Protein AF-A0A5J4RZW8-F1 (afdb_monomer_lite)

Sequence (194 aa):
MDFNKITEHHILHIMTAVAAFIIAVAVRFICINSGCEAGTANLVFVTILGIEVVLYLVLMKIIINQIDKLMAHRKEKKTKRDVYAEDVAPSEESVHDRIVRERFEQSVTIFCEYIQKALGKYIPAGELQKLNSYVELFACEQALESIEPVQIPSRQISNNDLYHYGWNLWNHFQRSSPRPATRMRCQLAQDCVY

Secondary structure (DSSP, 8-state):
--HHHHHHHHHHHHHHHHHHHHHHHHHHHHHHHTT--HHHHHHHHHHHHHHHHHHHHHHHHHHHHHHHHHHHHHHHHHHHHHHTTS-----S--HHHHHHHHHHHHHHHHHHHHHHHHHTTTS-HHHHHHHHHHHHHHHTT---SSPPPP----TTS-HHHHHHHHHHHHHHHHHH--TTHHHHHHHHHHTT--

Organism: NCBI:txid433724

pLDDT: mean 75.03, std 17.46, range [33.0, 93.75]

Radius of gyration: 28.73 Å; chains: 1; bounding box: 55×47×81 Å

Structure (mmCIF, N/CA/C/O backbone):
data_AF-A0A5J4RZW8-F1
#
_entry.id   AF-A0A5J4RZW8-F1
#
loop_
_atom_site.group_PDB
_atom_site.id
_atom_site.type_symbol
_atom_site.label_atom_id
_atom_site.label_alt_id
_atom_site.label_comp_id
_atom_site.label_asym_id
_atom_site.label_entity_id
_atom_site.label_seq_id
_atom_site.pdbx_PDB_ins_code
_atom_site.Cartn_x
_atom_site.Cartn_y
_atom_site.Cartn_z
_atom_site.occupancy
_atom_site.B_iso_or_equiv
_atom_site.auth_seq_id
_atom_site.auth_comp_id
_atom_site.auth_asym_id
_atom_site.auth_atom_id
_atom_site.pdbx_PDB_model_num
ATOM 1 N N . MET A 1 1 ? -1.848 -7.394 2.484 1.00 41.44 1 MET A N 1
ATOM 2 C CA . MET A 1 1 ? -0.866 -7.217 1.397 1.00 41.44 1 MET A CA 1
ATOM 3 C C . MET A 1 1 ? -0.712 -5.724 1.245 1.00 41.44 1 MET A C 1
ATOM 5 O O . MET A 1 1 ? -1.704 -5.077 0.948 1.00 41.44 1 MET A O 1
ATOM 9 N N . ASP A 1 2 ? 0.456 -5.173 1.567 1.00 42.81 2 ASP A N 1
ATOM 10 C CA . ASP A 1 2 ? 0.691 -3.737 1.414 1.00 42.81 2 ASP A CA 1
ATOM 11 C C . ASP A 1 2 ? 0.761 -3.439 -0.080 1.00 42.81 2 ASP A C 1
ATOM 13 O O . ASP A 1 2 ? 1.773 -3.720 -0.725 1.00 42.81 2 ASP A O 1
ATOM 17 N N . PHE A 1 3 ? -0.343 -2.939 -0.638 1.00 46.19 3 PHE A N 1
ATOM 18 C CA . PHE A 1 3 ? -0.455 -2.642 -2.063 1.00 46.19 3 PHE A CA 1
ATOM 19 C C . PHE A 1 3 ? 0.706 -1.759 -2.523 1.00 46.19 3 PHE A C 1
ATOM 21 O O . PHE A 1 3 ? 1.327 -2.097 -3.520 1.00 46.19 3 PHE A O 1
ATOM 28 N N . ASN A 1 4 ? 1.118 -0.776 -1.712 1.00 55.62 4 ASN A N 1
ATOM 29 C CA . ASN A 1 4 ? 2.261 0.103 -1.987 1.00 55.62 4 ASN A CA 1
ATOM 30 C C . ASN A 1 4 ? 3.574 -0.631 -2.294 1.00 55.62 4 ASN A C 1
ATOM 32 O O . ASN A 1 4 ? 4.338 -0.164 -3.131 1.00 55.62 4 ASN A O 1
ATOM 36 N N . LYS A 1 5 ? 3.839 -1.785 -1.666 1.00 51.19 5 LYS A N 1
ATOM 37 C CA . LYS A 1 5 ? 5.090 -2.530 -1.876 1.00 51.19 5 LYS A CA 1
ATOM 38 C C . LYS A 1 5 ? 5.078 -3.336 -3.179 1.00 51.19 5 LYS A C 1
ATOM 40 O O . LYS A 1 5 ? 6.125 -3.564 -3.779 1.00 51.19 5 LYS A O 1
ATOM 45 N N . ILE A 1 6 ? 3.889 -3.752 -3.621 1.00 57.00 6 ILE A N 1
ATOM 46 C CA . ILE A 1 6 ? 3.678 -4.365 -4.938 1.00 57.00 6 ILE A CA 1
ATOM 47 C C . ILE A 1 6 ? 3.767 -3.269 -6.006 1.00 57.00 6 ILE A C 1
ATOM 49 O O . ILE A 1 6 ? 4.467 -3.445 -6.999 1.00 57.00 6 ILE A O 1
ATOM 53 N N . THR A 1 7 ? 3.154 -2.103 -5.783 1.00 57.97 7 THR A N 1
ATOM 54 C CA . THR A 1 7 ? 3.231 -0.991 -6.737 1.00 57.97 7 THR A CA 1
ATOM 55 C C . THR A 1 7 ? 4.663 -0.496 -6.929 1.00 57.97 7 THR A C 1
ATOM 57 O O . THR A 1 7 ? 5.052 -0.274 -8.065 1.00 57.97 7 THR A O 1
ATOM 60 N N . GLU A 1 8 ? 5.481 -0.386 -5.880 1.00 68.88 8 GLU A N 1
ATOM 61 C CA . GLU A 1 8 ? 6.855 0.137 -5.979 1.00 68.88 8 GLU A CA 1
ATOM 62 C C . GLU A 1 8 ? 7.773 -0.720 -6.873 1.00 68.88 8 GLU A C 1
ATOM 64 O O . GLU A 1 8 ? 8.418 -0.196 -7.784 1.00 68.88 8 GLU A O 1
ATOM 69 N N . HIS A 1 9 ? 7.772 -2.047 -6.694 1.00 67.19 9 HIS A N 1
ATOM 70 C CA . HIS A 1 9 ? 8.545 -2.953 -7.555 1.00 67.19 9 HIS A CA 1
ATOM 71 C C . HIS A 1 9 ? 8.044 -2.946 -9.006 1.00 67.19 9 HIS A C 1
ATOM 73 O O . HIS A 1 9 ? 8.845 -2.934 -9.941 1.00 67.19 9 HIS A O 1
ATOM 79 N N . HIS A 1 10 ? 6.725 -2.907 -9.211 1.00 73.00 10 HIS A N 1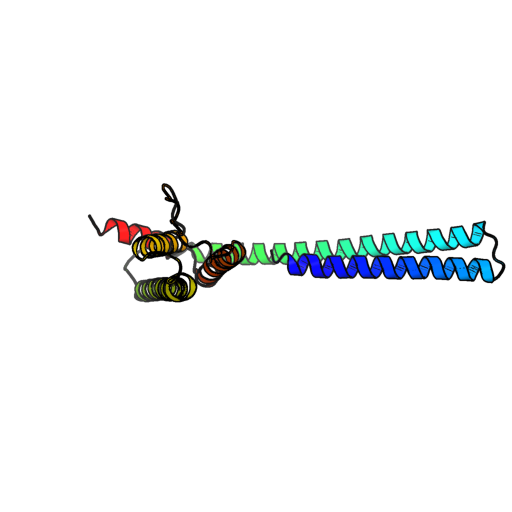
ATOM 80 C CA . HIS A 1 10 ? 6.147 -2.838 -10.553 1.00 73.00 10 HIS A CA 1
ATOM 81 C C . HIS A 1 10 ? 6.433 -1.496 -11.248 1.00 73.00 10 HIS A C 1
ATOM 83 O O . HIS A 1 10 ? 6.737 -1.485 -12.440 1.00 73.00 10 HIS A O 1
ATOM 89 N N . ILE A 1 11 ? 6.409 -0.379 -10.513 1.00 76.44 11 ILE A N 1
ATOM 90 C CA . ILE A 1 11 ? 6.746 0.957 -11.025 1.00 76.44 11 ILE A CA 1
ATOM 91 C C . ILE A 1 11 ? 8.211 1.003 -11.476 1.00 76.44 11 ILE A C 1
ATOM 93 O O . ILE A 1 11 ? 8.494 1.495 -12.570 1.00 76.44 11 ILE A O 1
ATOM 97 N N . LEU A 1 12 ? 9.137 0.440 -10.691 1.00 78.81 12 LEU A N 1
ATOM 98 C CA . LEU A 1 12 ? 10.556 0.387 -11.053 1.00 78.81 12 LEU A CA 1
ATOM 99 C C . LEU A 1 12 ? 10.792 -0.400 -12.355 1.00 78.81 12 LEU A C 1
ATOM 101 O O . LEU A 1 12 ? 11.564 0.035 -13.213 1.00 78.81 12 LEU A O 1
ATOM 105 N N . HIS A 1 13 ? 10.104 -1.531 -12.544 1.00 80.38 13 HIS A N 1
ATOM 106 C CA . HIS A 1 13 ? 10.214 -2.323 -13.774 1.00 80.38 13 HIS A CA 1
ATOM 107 C C . HIS A 1 13 ? 9.667 -1.592 -15.001 1.00 80.38 13 HIS A C 1
ATOM 109 O O . HIS A 1 13 ? 10.313 -1.608 -16.047 1.00 80.38 13 HIS A O 1
ATOM 115 N N . ILE A 1 14 ? 8.528 -0.907 -14.869 1.00 82.50 14 ILE A N 1
ATOM 116 C CA . ILE A 1 14 ? 7.954 -0.100 -15.955 1.00 82.50 14 ILE A CA 1
ATOM 117 C C . ILE A 1 14 ? 8.911 1.035 -16.338 1.00 82.50 14 ILE A C 1
ATOM 119 O O . ILE A 1 14 ? 9.163 1.250 -17.521 1.00 82.50 14 ILE A O 1
ATOM 123 N N . MET A 1 15 ? 9.503 1.722 -15.359 1.00 84.88 15 MET A N 1
ATOM 124 C CA . MET A 1 15 ? 10.486 2.777 -15.630 1.00 84.88 15 MET A CA 1
ATOM 125 C C . MET A 1 15 ? 11.744 2.254 -16.321 1.00 84.88 15 MET A C 1
ATOM 127 O O . MET A 1 15 ? 12.241 2.883 -17.255 1.00 84.88 15 MET A O 1
ATOM 131 N N . THR A 1 16 ? 12.226 1.080 -15.913 1.00 85.12 16 THR A N 1
ATOM 132 C CA . THR A 1 16 ? 13.394 0.445 -16.540 1.00 85.12 16 THR A CA 1
ATOM 133 C C . THR A 1 16 ? 13.106 0.042 -17.989 1.00 85.12 16 THR A C 1
ATOM 135 O O . THR A 1 16 ? 13.944 0.277 -18.855 1.00 85.12 16 THR A O 1
ATOM 138 N N . ALA A 1 17 ? 11.911 -0.489 -18.272 1.00 85.81 17 ALA A N 1
ATOM 139 C CA . ALA A 1 17 ? 11.494 -0.847 -19.630 1.00 85.81 17 ALA A CA 1
ATOM 140 C C . ALA A 1 17 ? 11.376 0.386 -20.546 1.00 85.81 17 ALA A C 1
ATOM 142 O O . ALA A 1 17 ? 11.861 0.394 -21.673 1.00 85.81 17 ALA A O 1
ATOM 143 N N . VAL A 1 18 ? 10.801 1.487 -20.048 1.00 90.06 18 VAL A N 1
ATOM 144 C CA . VAL A 1 18 ? 10.726 2.743 -20.815 1.00 90.06 18 VAL A CA 1
ATOM 145 C C . VAL A 1 18 ? 12.126 3.284 -21.130 1.00 90.06 18 VAL A C 1
ATOM 147 O O . VAL A 1 18 ? 12.379 3.711 -22.256 1.00 90.06 18 VAL A O 1
ATOM 150 N N . ALA A 1 19 ? 13.052 3.242 -20.169 1.00 90.12 19 ALA A N 1
ATOM 151 C CA . ALA A 1 19 ? 14.430 3.676 -20.389 1.00 90.12 19 ALA A CA 1
ATOM 152 C C . ALA A 1 19 ? 15.155 2.803 -21.431 1.00 90.12 19 ALA A C 1
ATOM 154 O O . ALA A 1 19 ? 15.806 3.336 -22.331 1.00 90.12 19 ALA A O 1
ATOM 155 N N . ALA A 1 20 ? 15.012 1.478 -21.349 1.00 88.62 20 ALA A N 1
ATOM 156 C CA . ALA A 1 20 ? 15.600 0.544 -22.308 1.00 88.62 20 ALA A CA 1
ATOM 157 C C . ALA A 1 20 ? 15.024 0.724 -23.723 1.00 88.62 20 ALA A C 1
ATOM 159 O O . ALA A 1 20 ? 15.787 0.777 -24.691 1.00 88.62 20 ALA A O 1
ATOM 160 N N . PHE A 1 21 ? 13.717 0.966 -23.842 1.00 91.00 21 PHE A N 1
ATOM 161 C CA . PHE A 1 21 ? 13.079 1.297 -25.115 1.00 91.00 21 PHE A CA 1
ATOM 162 C C . PHE A 1 21 ? 13.658 2.572 -25.750 1.00 91.00 21 PHE A C 1
ATOM 164 O O . PHE A 1 21 ? 13.969 2.593 -26.943 1.00 91.00 21 PHE A O 1
ATOM 171 N N . ILE A 1 22 ? 13.867 3.631 -24.958 1.00 93.69 22 ILE A N 1
ATOM 172 C CA . ILE A 1 22 ? 14.495 4.875 -25.436 1.00 93.69 22 ILE A CA 1
ATOM 173 C C . ILE A 1 22 ? 15.920 4.604 -25.936 1.00 93.69 22 ILE A C 1
ATOM 175 O O . ILE A 1 22 ? 16.303 5.094 -27.002 1.00 93.69 22 ILE A O 1
ATOM 179 N N . ILE A 1 23 ? 16.693 3.790 -25.210 1.00 91.81 23 ILE A N 1
ATOM 180 C CA . ILE A 1 23 ? 18.046 3.389 -25.618 1.00 91.81 23 ILE A CA 1
ATOM 181 C C . ILE A 1 23 ? 18.004 2.613 -26.941 1.00 91.81 23 ILE A C 1
ATOM 183 O O . ILE A 1 23 ? 18.793 2.907 -27.837 1.00 91.81 23 ILE A O 1
ATOM 187 N N . ALA A 1 24 ? 17.065 1.680 -27.116 1.00 91.12 24 ALA A N 1
ATOM 188 C CA . ALA A 1 24 ? 16.911 0.927 -28.360 1.00 91.12 24 ALA A CA 1
ATOM 189 C C . ALA A 1 24 ? 16.622 1.849 -29.561 1.00 91.12 24 ALA A C 1
ATOM 191 O O . ALA A 1 24 ? 17.223 1.694 -30.629 1.00 91.12 24 ALA A O 1
ATOM 192 N N . VAL A 1 25 ? 15.756 2.853 -29.381 1.00 92.25 25 VAL A N 1
ATOM 193 C CA . VAL A 1 25 ? 15.473 3.871 -30.408 1.00 92.25 25 VAL A CA 1
ATOM 194 C C . VAL A 1 25 ? 16.717 4.709 -30.722 1.00 92.25 25 VAL A C 1
ATOM 196 O O . VAL A 1 25 ? 17.004 4.954 -31.896 1.00 92.25 25 VAL A O 1
ATOM 199 N N . ALA A 1 26 ? 17.486 5.109 -29.706 1.00 92.88 26 ALA A N 1
ATOM 200 C CA . ALA A 1 26 ? 18.725 5.865 -29.889 1.00 92.88 26 ALA A CA 1
ATOM 201 C C . ALA A 1 26 ? 19.794 5.054 -30.642 1.00 92.88 26 ALA A C 1
ATOM 203 O O . ALA A 1 26 ? 20.408 5.567 -31.576 1.00 92.88 26 ALA A O 1
ATOM 204 N N . VAL A 1 27 ? 19.973 3.774 -30.303 1.00 91.06 27 VAL A N 1
ATOM 205 C CA . VAL A 1 27 ? 20.892 2.869 -31.015 1.00 91.06 27 VAL A CA 1
ATOM 206 C C . VAL A 1 27 ? 20.480 2.731 -32.478 1.00 91.06 27 VAL A C 1
ATOM 208 O O . VAL A 1 27 ? 21.318 2.870 -33.367 1.00 91.06 27 VAL A O 1
ATOM 211 N N . ARG A 1 28 ? 19.182 2.547 -32.749 1.00 91.06 28 ARG A N 1
ATOM 212 C CA . ARG A 1 28 ? 18.662 2.508 -34.121 1.00 91.06 28 ARG A CA 1
ATOM 213 C C . ARG A 1 28 ? 18.967 3.800 -34.881 1.00 91.06 28 ARG A C 1
ATOM 215 O O . ARG A 1 28 ? 19.378 3.744 -36.039 1.00 91.06 28 ARG A O 1
ATOM 222 N N . PHE A 1 29 ? 18.766 4.952 -34.243 1.00 91.25 29 PHE A N 1
ATOM 223 C CA . PHE A 1 29 ? 19.063 6.256 -34.834 1.00 91.25 29 PHE A CA 1
ATOM 224 C C . PHE A 1 29 ? 20.551 6.389 -35.192 1.00 91.25 29 PHE A C 1
ATOM 226 O O . PHE A 1 29 ? 20.877 6.790 -36.308 1.00 91.25 29 PHE A O 1
ATOM 233 N N . ILE A 1 30 ? 21.449 5.969 -34.294 1.00 92.19 30 ILE A N 1
ATOM 234 C CA . ILE A 1 30 ? 22.898 5.958 -34.537 1.00 92.19 30 ILE A CA 1
ATOM 235 C C . ILE A 1 30 ? 23.248 5.036 -35.708 1.00 92.19 30 ILE A C 1
ATOM 237 O O . ILE A 1 30 ? 23.981 5.461 -36.594 1.00 92.19 30 ILE A O 1
ATOM 241 N N . CYS A 1 31 ? 22.692 3.820 -35.771 1.00 90.06 31 CYS A N 1
ATOM 242 C CA . CYS A 1 31 ? 22.954 2.885 -36.871 1.00 90.06 31 CYS A CA 1
ATOM 243 C C . CYS A 1 31 ? 22.605 3.484 -38.239 1.00 90.06 31 CYS A C 1
ATOM 245 O O . CYS A 1 31 ? 23.397 3.377 -39.173 1.00 90.06 31 CYS A O 1
ATOM 247 N N . ILE A 1 32 ? 21.452 4.148 -38.355 1.00 90.88 32 ILE A N 1
ATOM 248 C CA . ILE A 1 32 ? 21.058 4.827 -39.599 1.00 90.88 32 ILE A CA 1
ATOM 249 C C . ILE A 1 32 ? 22.058 5.940 -39.932 1.00 90.88 32 ILE A C 1
ATOM 251 O O . ILE A 1 32 ? 22.499 6.058 -41.073 1.00 90.88 32 ILE A O 1
ATOM 255 N N . ASN A 1 33 ? 22.468 6.721 -38.930 1.00 89.25 33 ASN A N 1
ATOM 256 C CA . ASN A 1 33 ? 23.394 7.835 -39.120 1.00 89.25 33 ASN A CA 1
ATOM 257 C C . ASN A 1 33 ? 24.832 7.384 -39.445 1.00 89.25 33 ASN A C 1
ATOM 259 O O . ASN A 1 33 ? 25.587 8.126 -40.065 1.00 89.25 33 ASN A O 1
ATOM 263 N N . SER A 1 34 ? 25.210 6.160 -39.067 1.00 87.75 34 SER A N 1
ATOM 264 C CA . SER A 1 34 ? 26.477 5.521 -39.446 1.00 87.75 34 SER A CA 1
ATOM 265 C C . SER A 1 34 ? 26.484 4.969 -40.879 1.00 87.75 34 SER A C 1
ATOM 267 O O . SER A 1 34 ? 27.473 4.364 -41.284 1.00 87.75 34 SER A O 1
ATOM 269 N N . GLY A 1 35 ? 25.404 5.152 -41.648 1.00 90.00 35 GLY A N 1
ATOM 270 C CA . GLY A 1 35 ? 25.287 4.649 -43.020 1.00 90.00 35 GLY A CA 1
ATOM 271 C C . GLY A 1 35 ? 24.866 3.181 -43.108 1.00 90.00 35 GLY A C 1
ATOM 272 O O . GLY A 1 35 ? 25.044 2.555 -44.150 1.00 90.00 35 GLY A O 1
ATOM 273 N N . CYS A 1 36 ? 24.325 2.612 -42.027 1.00 87.19 36 CYS A N 1
ATOM 274 C CA . CYS A 1 36 ? 23.805 1.250 -42.036 1.00 87.19 36 CYS A CA 1
ATOM 275 C C . CYS A 1 36 ? 22.484 1.185 -42.818 1.00 87.19 36 CYS A C 1
ATOM 277 O O . CYS A 1 36 ? 21.641 2.080 -42.714 1.00 87.19 36 CYS A O 1
ATOM 279 N N . GLU A 1 37 ? 22.275 0.109 -43.577 1.00 91.62 37 GLU A N 1
ATOM 280 C CA . GLU A 1 37 ? 21.026 -0.100 -44.309 1.00 91.62 37 GLU A CA 1
ATOM 281 C C . GLU A 1 37 ? 19.827 -0.184 -43.350 1.00 91.62 37 GLU A C 1
ATOM 283 O O . GLU A 1 37 ? 19.920 -0.719 -42.240 1.00 91.62 37 GLU A O 1
ATOM 288 N N . ALA A 1 38 ? 18.664 0.307 -43.791 1.00 88.44 38 ALA A N 1
ATOM 289 C CA . ALA A 1 38 ? 17.453 0.339 -42.968 1.00 88.44 38 ALA A CA 1
ATOM 290 C C . ALA A 1 38 ? 17.044 -1.054 -42.452 1.00 88.44 38 ALA A C 1
ATOM 292 O O . ALA A 1 38 ? 16.543 -1.174 -41.332 1.00 88.44 38 ALA A O 1
ATOM 293 N N . GLY A 1 39 ? 17.294 -2.104 -43.246 1.00 89.62 39 GLY A N 1
ATOM 294 C CA . GLY A 1 39 ? 17.071 -3.495 -42.849 1.00 89.62 39 GLY A CA 1
ATOM 295 C C . GLY A 1 39 ? 17.929 -3.897 -41.650 1.00 89.62 39 GLY A C 1
ATOM 296 O O . GLY A 1 39 ? 17.403 -4.405 -40.661 1.00 89.62 39 GLY A O 1
ATOM 297 N N . THR A 1 40 ? 19.223 -3.586 -41.686 1.00 89.19 40 THR A N 1
ATOM 298 C CA . THR A 1 40 ? 20.170 -3.888 -40.605 1.00 89.19 40 THR A CA 1
ATOM 299 C C . THR A 1 40 ? 19.862 -3.089 -39.340 1.00 89.19 40 THR A C 1
ATOM 301 O O . THR A 1 40 ? 19.835 -3.657 -38.250 1.00 89.19 40 THR A O 1
ATOM 304 N N . ALA A 1 41 ? 19.537 -1.798 -39.458 1.00 91.00 41 ALA A N 1
ATOM 305 C CA . ALA A 1 41 ? 19.152 -0.976 -38.307 1.00 91.00 41 ALA A CA 1
ATOM 306 C C . ALA A 1 41 ? 17.845 -1.461 -37.645 1.00 91.00 41 ALA A C 1
ATOM 308 O O . ALA A 1 41 ? 17.734 -1.472 -36.418 1.00 91.00 41 ALA A O 1
ATOM 309 N N . ASN A 1 42 ? 16.862 -1.900 -38.441 1.00 90.62 42 ASN A N 1
ATOM 310 C CA . A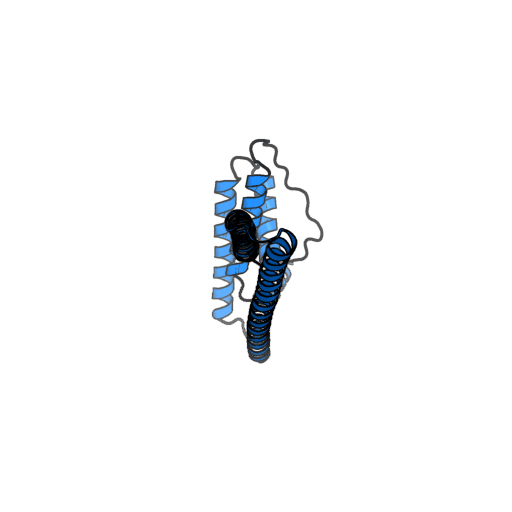SN A 1 42 ? 15.628 -2.491 -37.920 1.00 90.62 42 ASN A CA 1
ATOM 311 C C . ASN A 1 42 ? 15.872 -3.869 -37.285 1.00 90.62 42 ASN A C 1
ATOM 313 O O . ASN A 1 42 ? 15.270 -4.168 -36.256 1.00 90.62 42 ASN A O 1
ATOM 317 N N . LEU A 1 43 ? 16.769 -4.684 -37.850 1.00 91.69 43 LEU A N 1
ATOM 318 C CA . LEU A 1 43 ? 17.158 -5.969 -37.268 1.00 91.69 43 LEU A CA 1
ATOM 319 C C . LEU A 1 43 ? 17.812 -5.773 -35.894 1.00 91.69 43 LEU A C 1
ATOM 321 O O . LEU A 1 43 ? 17.400 -6.418 -34.936 1.00 91.69 43 LEU A O 1
ATOM 325 N N . VAL A 1 44 ? 18.763 -4.840 -35.776 1.00 90.38 44 VAL A N 1
ATOM 326 C CA . VAL A 1 44 ? 19.415 -4.486 -34.501 1.00 90.38 44 VAL A CA 1
ATOM 327 C C . VAL A 1 44 ? 18.402 -3.965 -33.475 1.00 90.38 44 VAL A C 1
ATOM 329 O O . VAL A 1 44 ? 18.474 -4.300 -32.298 1.00 90.38 44 VAL A O 1
ATOM 332 N N . PHE A 1 45 ? 17.418 -3.177 -33.906 1.00 89.81 45 PHE A N 1
ATOM 333 C CA . PHE A 1 45 ? 16.362 -2.698 -33.015 1.00 89.81 45 PHE A CA 1
ATOM 334 C C . PHE A 1 45 ? 15.513 -3.844 -32.443 1.00 89.81 45 PHE A C 1
ATOM 336 O O . PHE A 1 45 ? 15.295 -3.916 -31.234 1.00 89.81 45 PHE A O 1
ATOM 343 N N . VAL A 1 46 ? 15.062 -4.769 -33.296 1.00 91.81 46 VAL A N 1
ATOM 344 C CA . VAL A 1 46 ? 14.228 -5.904 -32.871 1.00 91.81 46 VAL A CA 1
ATOM 345 C C . VAL A 1 46 ? 15.014 -6.882 -31.997 1.00 91.81 46 VAL A C 1
ATOM 347 O O . VAL A 1 46 ? 14.455 -7.416 -31.040 1.00 91.81 46 VAL A O 1
ATOM 350 N N . THR A 1 47 ? 16.306 -7.098 -32.267 1.00 92.69 47 THR A N 1
ATOM 351 C CA . THR A 1 47 ? 17.138 -7.965 -31.419 1.00 92.69 47 THR A CA 1
ATOM 352 C C . THR A 1 47 ? 17.320 -7.380 -30.021 1.00 92.69 47 THR A C 1
ATOM 354 O O . THR A 1 47 ? 17.198 -8.121 -29.047 1.00 92.69 47 THR A O 1
ATOM 357 N N . ILE A 1 48 ? 17.529 -6.064 -29.896 1.00 91.81 48 ILE A N 1
ATOM 358 C CA . ILE A 1 48 ? 17.625 -5.384 -28.595 1.00 91.81 48 ILE A CA 1
ATOM 359 C C . ILE A 1 48 ? 16.311 -5.515 -27.813 1.00 91.81 48 ILE A C 1
ATOM 361 O O . ILE A 1 48 ? 16.341 -5.929 -26.654 1.00 91.81 48 ILE A O 1
ATOM 365 N N . LEU A 1 49 ? 15.162 -5.256 -28.449 1.00 91.62 49 LEU A N 1
ATOM 366 C CA . LEU A 1 49 ? 13.855 -5.434 -27.802 1.00 91.62 49 LEU A CA 1
ATOM 367 C C . LEU A 1 49 ? 13.601 -6.889 -27.389 1.00 91.62 49 LEU A C 1
ATOM 369 O O . LEU A 1 49 ? 13.080 -7.149 -26.307 1.00 91.62 49 LEU A O 1
ATOM 373 N N . GLY A 1 50 ? 13.990 -7.853 -28.226 1.00 91.38 50 GLY A N 1
ATOM 374 C CA . GLY A 1 50 ? 13.870 -9.273 -27.902 1.00 91.38 50 GLY A CA 1
ATOM 375 C C . GLY A 1 50 ? 14.669 -9.653 -26.655 1.00 91.38 50 GLY A C 1
ATOM 376 O O . GLY A 1 50 ? 14.149 -10.339 -25.774 1.00 91.38 50 GLY A O 1
ATOM 377 N N . ILE A 1 51 ? 15.910 -9.167 -26.545 1.00 92.62 51 ILE A N 1
ATOM 378 C CA . ILE A 1 51 ? 16.766 -9.390 -25.371 1.00 92.62 51 ILE A CA 1
ATOM 379 C C . ILE A 1 51 ? 16.148 -8.751 -24.121 1.00 92.62 51 ILE A C 1
ATOM 381 O O . ILE A 1 51 ? 16.100 -9.395 -23.073 1.00 92.62 51 ILE A O 1
ATOM 385 N N . GLU A 1 52 ? 15.633 -7.526 -24.224 1.00 89.81 52 GLU A N 1
ATOM 386 C CA . GLU A 1 52 ? 14.963 -6.833 -23.118 1.00 89.81 52 GLU A CA 1
ATOM 387 C C . GLU A 1 52 ? 13.768 -7.634 -22.577 1.00 89.81 52 GLU A C 1
ATOM 389 O O . GLU A 1 52 ? 13.650 -7.846 -21.367 1.00 89.81 52 GLU A O 1
ATOM 394 N N . VAL A 1 53 ? 12.923 -8.161 -23.468 1.00 89.38 53 VAL A N 1
ATOM 395 C CA . VAL A 1 53 ? 11.772 -8.995 -23.090 1.00 89.38 53 VAL A CA 1
ATOM 396 C C . VAL A 1 53 ? 12.224 -10.284 -22.401 1.00 89.38 53 VAL A C 1
ATOM 398 O O . VAL A 1 53 ? 11.658 -10.665 -21.376 1.00 89.38 53 VAL A O 1
ATOM 401 N N . VAL A 1 54 ? 13.261 -10.954 -22.913 1.00 92.44 54 VAL A N 1
ATOM 402 C CA . VAL A 1 54 ? 13.797 -12.170 -22.278 1.00 92.44 54 VAL A CA 1
ATOM 403 C C . VAL A 1 54 ? 14.325 -11.865 -20.874 1.00 92.44 54 VAL A C 1
ATOM 405 O O . VAL A 1 54 ? 14.012 -12.598 -19.932 1.00 92.44 54 VAL A O 1
ATOM 408 N N . LEU A 1 55 ? 15.069 -10.768 -20.702 1.00 88.88 55 LEU A N 1
ATOM 409 C CA . LEU A 1 55 ? 15.568 -10.333 -19.395 1.00 88.88 55 LEU A CA 1
ATOM 410 C C . LEU A 1 55 ? 14.422 -10.035 -18.421 1.00 88.88 55 LEU A C 1
ATOM 412 O O . LEU A 1 55 ? 14.466 -10.477 -17.271 1.00 88.88 55 LEU A O 1
ATOM 416 N N . TYR A 1 56 ? 13.366 -9.362 -18.881 1.00 86.25 56 TYR A N 1
ATOM 417 C CA . TYR A 1 56 ? 12.173 -9.099 -18.079 1.00 86.25 56 TYR A CA 1
ATOM 418 C C . TYR A 1 56 ? 11.512 -10.391 -17.576 1.00 86.25 56 TYR A C 1
ATOM 420 O O . TYR A 1 56 ? 11.199 -10.514 -16.389 1.00 86.25 56 TYR A O 1
ATOM 428 N N . LEU A 1 57 ? 11.347 -11.389 -18.450 1.00 87.31 57 LEU A N 1
ATOM 429 C CA . LEU A 1 57 ? 10.744 -12.674 -18.085 1.00 87.31 57 LEU A CA 1
ATOM 430 C C . LEU A 1 57 ? 11.581 -13.440 -17.048 1.00 87.31 57 LEU A C 1
ATOM 432 O O . LEU A 1 57 ? 11.024 -14.042 -16.126 1.00 87.31 57 LEU A O 1
ATOM 436 N N . VAL A 1 58 ? 12.913 -13.402 -17.165 1.00 89.44 58 VAL A N 1
ATOM 437 C CA . VAL A 1 58 ? 13.826 -14.022 -16.190 1.00 89.44 58 VAL A CA 1
ATOM 438 C C . VAL A 1 58 ? 13.712 -13.340 -14.826 1.00 89.44 58 VAL A C 1
ATOM 440 O O . VAL A 1 58 ? 13.566 -14.026 -13.811 1.00 89.44 58 VAL A O 1
ATOM 443 N N . LEU A 1 59 ? 13.715 -12.005 -14.791 1.00 84.00 59 LEU A N 1
ATOM 444 C CA . LEU A 1 59 ? 13.558 -11.238 -13.552 1.00 84.00 59 LEU A CA 1
ATOM 445 C C . LEU A 1 59 ? 12.211 -11.525 -12.876 1.00 84.00 59 LEU A C 1
ATOM 447 O O . LEU A 1 59 ? 12.175 -11.795 -11.674 1.00 84.00 59 LEU A O 1
ATOM 451 N N . MET A 1 60 ? 11.122 -11.566 -13.649 1.00 81.69 60 MET A N 1
ATOM 452 C CA . MET A 1 60 ? 9.796 -11.929 -13.143 1.00 81.69 60 MET A CA 1
ATOM 453 C C . MET A 1 60 ? 9.776 -13.323 -12.506 1.00 81.69 60 MET A C 1
ATOM 455 O O . MET A 1 60 ? 9.233 -13.494 -11.413 1.00 81.69 60 MET A O 1
ATOM 459 N N . LYS A 1 61 ? 10.419 -14.320 -13.128 1.00 84.75 61 LYS A N 1
ATOM 460 C CA . LYS A 1 61 ? 10.505 -15.672 -12.552 1.00 84.75 61 LYS A CA 1
ATOM 461 C C . LYS A 1 61 ? 11.270 -15.720 -11.235 1.00 84.75 61 LYS A C 1
ATOM 463 O O . LYS A 1 61 ? 10.853 -16.434 -10.324 1.00 84.75 61 LYS A O 1
ATOM 468 N N . ILE A 1 62 ? 12.368 -14.973 -11.121 1.00 84.50 62 ILE A N 1
ATOM 469 C CA . ILE A 1 62 ? 13.144 -14.903 -9.877 1.00 84.50 62 ILE A CA 1
ATOM 470 C C . ILE A 1 62 ? 12.275 -14.328 -8.759 1.00 84.50 62 ILE A C 1
ATOM 472 O O . ILE A 1 62 ? 12.232 -14.900 -7.672 1.00 84.50 62 ILE A O 1
ATOM 476 N N . ILE A 1 63 ? 11.548 -13.242 -9.030 1.00 77.31 63 ILE A N 1
ATOM 477 C CA . ILE A 1 63 ? 10.685 -12.591 -8.039 1.00 77.31 63 ILE A CA 1
ATOM 478 C C . ILE A 1 63 ? 9.579 -13.541 -7.573 1.00 77.31 63 ILE A C 1
ATOM 480 O O . ILE A 1 63 ? 9.423 -13.731 -6.368 1.00 77.31 63 ILE A O 1
ATOM 484 N N . ILE A 1 64 ? 8.862 -14.186 -8.500 1.00 76.69 64 ILE A N 1
ATOM 485 C CA . ILE A 1 64 ? 7.794 -15.141 -8.163 1.00 76.69 64 ILE A CA 1
ATOM 486 C C . ILE A 1 64 ? 8.339 -16.266 -7.272 1.00 76.69 64 ILE A C 1
ATOM 488 O O . ILE A 1 64 ? 7.783 -16.528 -6.210 1.00 76.69 64 ILE A O 1
ATOM 492 N N . ASN A 1 65 ? 9.489 -16.847 -7.625 1.00 82.00 65 ASN A N 1
ATOM 493 C CA . ASN A 1 65 ? 10.117 -17.909 -6.837 1.00 82.00 65 ASN A CA 1
ATOM 494 C C . ASN A 1 65 ? 10.509 -17.455 -5.414 1.00 82.00 65 ASN A C 1
ATOM 496 O O . ASN A 1 65 ? 10.367 -18.210 -4.452 1.00 82.00 65 ASN A O 1
ATOM 500 N N . GLN A 1 66 ? 10.988 -16.217 -5.250 1.00 75.12 66 GLN A N 1
ATOM 501 C CA . GLN A 1 66 ? 11.296 -15.665 -3.925 1.00 75.12 66 GLN A CA 1
ATOM 502 C C . GLN A 1 66 ? 10.026 -15.422 -3.098 1.00 75.12 66 GLN A C 1
ATOM 504 O O . GLN A 1 66 ? 10.021 -15.684 -1.893 1.00 75.12 66 GLN A O 1
ATOM 509 N N . ILE A 1 67 ? 8.942 -14.963 -3.731 1.00 73.19 67 ILE A N 1
ATOM 510 C CA . ILE A 1 67 ? 7.641 -14.784 -3.075 1.00 73.19 67 ILE A CA 1
ATOM 511 C C . ILE A 1 67 ? 7.086 -16.143 -2.637 1.00 73.19 67 ILE A C 1
ATOM 513 O O . ILE A 1 67 ? 6.685 -16.280 -1.482 1.00 73.19 67 ILE A O 1
ATOM 517 N N . ASP A 1 68 ? 7.126 -17.158 -3.498 1.00 75.62 68 ASP A N 1
ATOM 518 C CA . ASP A 1 68 ? 6.658 -18.510 -3.180 1.00 75.62 68 ASP A CA 1
ATOM 519 C C . ASP A 1 68 ? 7.438 -19.121 -2.013 1.00 75.62 68 ASP A C 1
ATOM 521 O O . ASP A 1 68 ? 6.842 -19.649 -1.071 1.00 75.62 68 ASP A O 1
ATOM 525 N N . LYS A 1 69 ? 8.767 -18.966 -2.005 1.00 74.69 69 LYS A N 1
ATOM 526 C CA . LYS A 1 69 ? 9.626 -19.432 -0.907 1.00 74.69 69 LYS A CA 1
ATOM 527 C C . LYS A 1 69 ? 9.333 -18.703 0.408 1.00 74.69 69 LYS A C 1
ATOM 529 O O . LYS A 1 69 ? 9.280 -19.323 1.471 1.00 74.69 69 LYS A O 1
ATOM 534 N N . LEU A 1 70 ? 9.081 -17.395 0.349 1.00 67.81 70 LEU A N 1
ATOM 535 C CA . LEU A 1 70 ? 8.693 -16.598 1.513 1.00 67.81 70 LEU A CA 1
ATOM 536 C C . LEU A 1 70 ? 7.295 -16.977 2.027 1.00 67.81 70 LEU A C 1
ATOM 538 O O . LEU A 1 70 ? 7.084 -17.058 3.239 1.00 67.81 70 LEU A O 1
ATOM 542 N N . MET A 1 71 ? 6.346 -17.255 1.131 1.00 67.44 71 MET A N 1
ATOM 543 C CA . MET A 1 71 ? 5.013 -17.746 1.486 1.00 67.44 71 MET A CA 1
ATOM 544 C C . MET A 1 71 ? 5.065 -19.153 2.090 1.00 67.44 71 MET A C 1
ATOM 546 O O . MET A 1 71 ? 4.355 -19.405 3.064 1.00 67.44 71 MET A O 1
ATOM 550 N N . ALA A 1 72 ? 5.925 -20.040 1.584 1.00 70.00 72 ALA A N 1
ATOM 551 C CA . ALA A 1 72 ? 6.137 -21.379 2.130 1.00 70.00 72 ALA A CA 1
ATOM 552 C C . ALA A 1 72 ? 6.685 -21.325 3.563 1.00 70.00 72 ALA A C 1
ATOM 554 O O . ALA A 1 72 ? 6.083 -21.907 4.462 1.00 70.00 72 ALA A O 1
ATOM 555 N N . HIS A 1 73 ? 7.722 -20.523 3.830 1.00 60.03 73 HIS A N 1
ATOM 556 C CA . HIS A 1 73 ? 8.222 -20.338 5.199 1.00 60.03 73 HIS A CA 1
ATOM 557 C C . HIS A 1 73 ? 7.212 -19.651 6.125 1.00 60.03 73 HIS A C 1
ATOM 559 O O . HIS A 1 73 ? 7.175 -19.932 7.323 1.00 60.03 73 HIS A O 1
ATOM 565 N N . ARG A 1 74 ? 6.352 -18.769 5.598 1.00 57.88 74 ARG A N 1
ATOM 566 C CA . ARG A 1 74 ? 5.254 -18.177 6.378 1.00 57.88 74 ARG A CA 1
ATOM 567 C C . ARG A 1 74 ? 4.189 -19.218 6.729 1.00 57.88 74 ARG A C 1
ATOM 569 O O . ARG A 1 74 ? 3.658 -19.162 7.836 1.00 57.88 74 ARG A O 1
ATOM 576 N N . LYS A 1 75 ? 3.902 -20.161 5.822 1.00 56.59 75 LYS A N 1
ATOM 577 C CA . LYS A 1 75 ? 2.996 -21.296 6.057 1.00 56.59 75 LYS A CA 1
ATOM 578 C C . LYS A 1 75 ? 3.591 -22.285 7.056 1.00 56.59 75 LYS A C 1
ATOM 580 O O . LYS A 1 75 ? 2.930 -22.568 8.040 1.00 56.59 75 LYS A O 1
ATOM 585 N N . GLU A 1 76 ? 4.845 -22.704 6.900 1.00 58.81 76 GLU A N 1
ATOM 586 C CA . GLU A 1 76 ? 5.527 -23.601 7.851 1.00 58.81 76 GLU A CA 1
ATOM 587 C C . GLU A 1 76 ? 5.629 -22.993 9.253 1.00 58.81 76 GLU A C 1
ATOM 589 O O . GLU A 1 76 ? 5.395 -23.674 10.250 1.00 58.81 76 GLU A O 1
ATOM 594 N N . LYS A 1 77 ? 5.924 -21.688 9.348 1.00 54.31 77 LYS A N 1
ATOM 595 C CA . LYS A 1 77 ? 5.956 -20.972 10.629 1.00 54.31 77 LYS A CA 1
ATOM 596 C C . LYS A 1 77 ? 4.565 -20.823 11.245 1.00 54.31 77 LYS A C 1
ATOM 598 O O . LYS A 1 77 ? 4.475 -20.761 12.464 1.00 54.31 77 LYS A O 1
ATOM 603 N N . LYS A 1 78 ? 3.502 -20.764 10.436 1.00 49.72 78 LYS A N 1
ATOM 604 C CA . LYS A 1 78 ? 2.111 -20.771 10.910 1.00 49.72 78 LYS A CA 1
ATOM 605 C C . LYS A 1 78 ? 1.720 -22.172 11.398 1.00 49.72 78 LYS A C 1
ATOM 607 O O . LYS A 1 78 ? 1.385 -22.315 12.561 1.00 49.72 78 LYS A O 1
ATOM 612 N N . THR A 1 79 ? 1.949 -23.207 10.589 1.00 44.84 79 THR A N 1
ATOM 613 C CA . THR A 1 79 ? 1.678 -24.613 10.926 1.00 44.84 79 THR A CA 1
ATOM 614 C C . THR A 1 79 ? 2.437 -25.084 12.166 1.00 44.84 79 THR A C 1
ATOM 61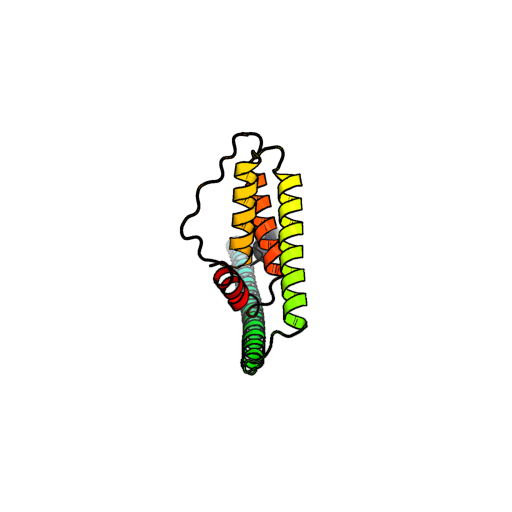6 O O . THR A 1 79 ? 1.831 -25.684 13.042 1.00 44.84 79 THR A O 1
ATOM 619 N N . LYS A 1 80 ? 3.734 -24.770 12.320 1.00 48.09 80 LYS A N 1
ATOM 620 C CA . LYS A 1 80 ? 4.456 -25.107 13.561 1.00 48.09 80 LYS A CA 1
ATOM 621 C C . LYS A 1 80 ? 3.884 -24.383 14.778 1.00 48.09 80 LYS A C 1
ATOM 623 O O . LYS A 1 80 ? 3.850 -24.962 15.851 1.00 48.09 80 LYS A O 1
ATOM 628 N N . ARG A 1 81 ? 3.458 -23.127 14.635 1.00 43.12 81 ARG A N 1
ATOM 629 C CA . ARG A 1 81 ? 2.935 -22.327 15.752 1.00 43.12 81 ARG A CA 1
ATOM 630 C C . ARG A 1 81 ? 1.536 -22.769 16.179 1.00 43.12 81 ARG A C 1
ATOM 632 O O . ARG A 1 81 ? 1.244 -22.694 17.363 1.00 43.12 81 ARG A O 1
ATOM 639 N N . ASP A 1 82 ? 0.740 -23.262 15.235 1.00 43.47 82 ASP A N 1
ATOM 640 C CA . ASP A 1 82 ? -0.584 -23.831 15.489 1.00 43.47 82 ASP A CA 1
ATOM 641 C C . ASP A 1 82 ? -0.464 -25.206 16.186 1.00 43.47 82 ASP A C 1
ATOM 643 O O . ASP A 1 82 ? -1.156 -25.452 17.165 1.00 43.47 82 ASP A O 1
ATOM 647 N N . VAL A 1 83 ? 0.507 -26.045 15.793 1.00 45.78 83 VAL A N 1
ATOM 648 C CA . VAL A 1 83 ? 0.755 -27.368 16.414 1.00 45.78 83 VAL A CA 1
ATOM 649 C C . VAL A 1 83 ? 1.257 -27.276 17.867 1.00 45.78 83 VAL A C 1
ATOM 651 O O . VAL A 1 83 ? 0.961 -28.155 18.666 1.00 45.78 83 VAL A O 1
ATOM 654 N N . TYR A 1 84 ? 1.977 -26.215 18.255 1.00 46.22 84 TYR A N 1
ATOM 655 C CA . TYR A 1 84 ? 2.382 -26.002 19.660 1.00 46.22 84 TYR A CA 1
ATOM 656 C C . TYR A 1 84 ? 1.289 -25.363 20.536 1.00 46.22 84 TYR A C 1
ATOM 658 O O . TYR A 1 84 ? 1.490 -25.235 21.741 1.00 46.22 84 TYR A O 1
ATOM 666 N N . ALA A 1 85 ? 0.167 -24.925 19.956 1.00 49.03 85 ALA A N 1
ATOM 667 C CA . ALA A 1 85 ? -0.912 -24.254 20.682 1.00 49.03 85 ALA A CA 1
ATOM 668 C C . ALA A 1 85 ? -2.085 -25.186 21.042 1.00 49.03 85 ALA A C 1
ATOM 670 O 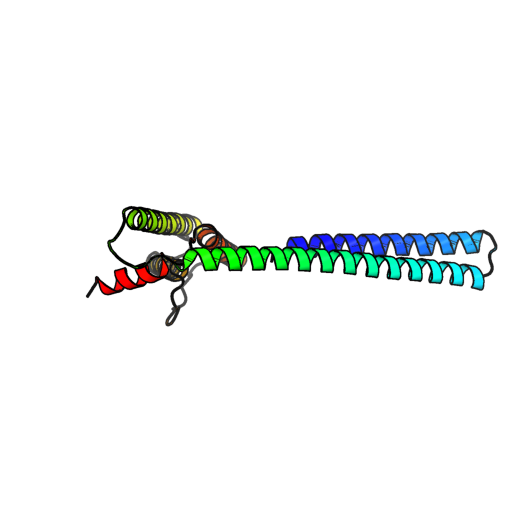O . ALA A 1 85 ? -3.027 -24.733 21.688 1.00 49.03 85 ALA A O 1
ATOM 671 N N . GLU A 1 86 ? -2.038 -26.457 20.633 1.00 45.91 86 GLU A N 1
ATOM 672 C CA . GLU A 1 86 ? -3.163 -27.397 20.762 1.00 45.91 86 GLU A CA 1
ATOM 673 C C . GLU A 1 86 ? -3.059 -28.344 21.977 1.00 45.91 86 GLU A C 1
ATOM 675 O O . GLU A 1 86 ? -4.030 -29.016 22.303 1.00 45.91 86 GLU A O 1
ATOM 680 N N . ASP A 1 87 ? -1.948 -28.328 22.724 1.00 44.84 87 ASP A N 1
ATOM 681 C CA . ASP A 1 87 ? -1.747 -29.168 23.918 1.00 44.84 87 ASP A CA 1
ATOM 682 C C . ASP A 1 87 ? -1.733 -28.345 25.220 1.00 44.84 87 ASP A C 1
ATOM 684 O O . ASP A 1 87 ? -0.701 -28.205 25.874 1.00 44.84 87 ASP A O 1
ATOM 688 N N . VAL A 1 88 ? -2.881 -27.796 25.634 1.00 46.50 88 VAL A N 1
ATOM 689 C CA . VAL A 1 88 ? -3.119 -27.477 27.058 1.00 46.50 88 VAL A CA 1
ATOM 690 C C . VAL A 1 88 ? -4.582 -27.759 27.415 1.00 46.50 88 VAL A C 1
ATOM 692 O O . VAL A 1 88 ? -5.492 -27.030 27.023 1.00 46.50 88 VAL A O 1
ATOM 695 N N . ALA A 1 89 ? -4.791 -28.841 28.166 1.00 44.72 89 ALA A N 1
ATOM 696 C CA . ALA A 1 89 ? -6.065 -29.233 28.766 1.00 44.72 89 ALA A CA 1
ATOM 697 C C . ALA A 1 89 ? -6.521 -28.243 29.873 1.00 44.72 89 ALA A C 1
ATOM 699 O O . ALA A 1 89 ? -5.691 -27.517 30.424 1.00 44.72 89 ALA A O 1
ATOM 700 N N . PRO A 1 90 ? -7.825 -28.191 30.215 1.00 55.66 90 PRO A N 1
ATOM 701 C CA . PRO A 1 90 ? -8.425 -27.070 30.937 1.00 55.66 90 PRO A CA 1
ATOM 702 C C . PRO A 1 90 ? -8.475 -27.279 32.458 1.00 55.66 90 PRO A C 1
ATOM 704 O O . PRO A 1 90 ? -9.031 -28.276 32.910 1.00 55.66 90 PRO A O 1
ATOM 707 N N . SER A 1 91 ? -8.008 -26.302 33.246 1.00 47.34 91 SER A N 1
ATOM 708 C CA . SER A 1 91 ? -8.488 -26.060 34.621 1.00 47.34 91 SER A CA 1
ATOM 709 C C . SER A 1 91 ? -7.891 -24.782 35.235 1.00 47.34 91 SER A C 1
ATOM 711 O O . SER A 1 91 ? -6.678 -24.597 35.196 1.00 47.34 91 SER A O 1
ATOM 713 N N . GLU A 1 92 ? -8.766 -23.988 35.866 1.00 51.41 92 GLU A N 1
ATOM 714 C CA . GLU A 1 92 ? -8.532 -22.817 36.738 1.00 51.41 92 GLU A CA 1
ATOM 715 C C . GLU A 1 92 ? -8.101 -21.499 36.055 1.00 51.41 92 GLU A C 1
ATOM 717 O O . GLU A 1 92 ? -7.107 -21.423 35.339 1.00 51.41 92 GLU A O 1
ATOM 722 N N . GLU A 1 93 ? -8.888 -20.435 36.274 1.00 58.88 93 GLU A N 1
ATOM 723 C CA . GLU A 1 93 ? -8.661 -19.081 35.749 1.00 58.88 93 GLU A CA 1
ATOM 724 C C . GLU A 1 93 ? -7.322 -18.533 36.269 1.00 58.88 93 GLU A C 1
ATOM 726 O O . GLU A 1 93 ? -7.182 -18.092 37.411 1.00 58.88 93 GLU A O 1
ATOM 731 N N . SER A 1 94 ? -6.301 -18.621 35.424 1.00 63.75 94 SER A N 1
ATOM 732 C CA . SER A 1 94 ? -4.914 -18.355 35.777 1.00 63.75 94 SER A CA 1
ATOM 733 C C . SER A 1 94 ? -4.636 -16.850 35.794 1.00 63.75 94 SER A C 1
ATOM 735 O O . SER A 1 94 ? -5.273 -16.066 35.100 1.00 63.75 94 SER A O 1
ATOM 737 N N . VAL A 1 95 ? -3.630 -16.396 36.543 1.00 64.88 95 VAL A N 1
ATOM 738 C CA . VAL A 1 95 ? -3.213 -14.975 36.592 1.00 64.88 95 VAL A CA 1
ATOM 739 C C . VAL A 1 95 ? -2.990 -14.371 35.192 1.00 64.88 95 VAL A C 1
ATOM 741 O O . VAL A 1 95 ? -3.253 -13.187 34.973 1.00 64.88 95 VAL A O 1
ATOM 744 N N . HIS A 1 96 ? -2.572 -15.194 34.225 1.00 64.69 96 HIS A N 1
ATOM 745 C CA . HIS A 1 96 ? -2.429 -14.815 32.821 1.00 64.69 96 HIS A CA 1
ATOM 746 C C . HIS A 1 96 ? -3.734 -14.276 32.219 1.00 64.69 96 HIS A C 1
ATOM 748 O O . HIS A 1 96 ? -3.735 -13.310 31.464 1.00 64.69 96 HIS A O 1
ATOM 754 N N . ASP A 1 97 ? -4.855 -14.855 32.616 1.00 66.94 97 ASP A N 1
ATOM 755 C CA . ASP A 1 97 ? -6.179 -14.589 32.075 1.00 66.94 97 ASP A CA 1
ATOM 756 C C . ASP A 1 97 ? -6.717 -13.226 32.481 1.00 66.94 97 ASP A C 1
ATOM 758 O O . ASP A 1 97 ? -7.313 -12.516 31.666 1.00 66.94 97 ASP A O 1
ATOM 762 N N . ARG A 1 98 ? -6.431 -12.841 33.726 1.00 72.19 98 ARG A N 1
ATOM 763 C CA . ARG A 1 98 ? -6.722 -11.510 34.259 1.00 72.19 98 ARG A CA 1
ATOM 764 C C . ARG A 1 98 ? -5.888 -10.447 33.554 1.00 72.19 98 ARG A C 1
ATOM 766 O O . ARG A 1 98 ? -6.441 -9.449 33.109 1.00 72.19 98 ARG A O 1
ATOM 773 N N . ILE A 1 99 ? -4.588 -10.697 33.380 1.00 73.44 99 ILE A N 1
ATOM 774 C CA . ILE A 1 99 ? -3.673 -9.773 32.689 1.00 73.44 99 ILE A CA 1
ATOM 775 C C . ILE A 1 99 ? -4.087 -9.584 31.222 1.00 73.44 99 ILE A C 1
ATOM 777 O O . ILE A 1 99 ? -4.070 -8.469 30.703 1.00 73.44 99 ILE A O 1
ATOM 781 N N . VAL A 1 100 ? -4.474 -10.664 30.538 1.00 73.44 100 VAL A N 1
ATOM 782 C CA . VAL A 1 100 ? -4.939 -10.602 29.144 1.00 73.44 100 VAL A CA 1
ATOM 783 C C . VAL A 1 100 ? -6.245 -9.815 29.031 1.00 73.44 100 VAL A C 1
ATOM 785 O O . VAL A 1 100 ? -6.372 -9.005 28.112 1.00 73.44 100 VAL A O 1
ATOM 788 N N . ARG A 1 101 ? -7.189 -10.011 29.962 1.00 74.38 101 ARG A N 1
ATOM 789 C CA . ARG A 1 101 ? -8.452 -9.260 30.002 1.00 74.38 101 ARG A CA 1
ATOM 790 C C . ARG A 1 101 ? -8.218 -7.775 30.254 1.00 74.38 101 ARG A C 1
ATOM 792 O O . ARG A 1 101 ? -8.687 -6.959 29.473 1.00 74.38 101 ARG A O 1
ATOM 799 N N . GLU A 1 102 ? -7.433 -7.434 31.270 1.00 79.00 102 GLU A N 1
ATOM 800 C CA . GLU A 1 102 ? -7.129 -6.041 31.608 1.00 79.00 102 GLU A CA 1
ATOM 801 C C . GLU A 1 102 ? -6.449 -5.322 30.434 1.00 79.00 102 GLU A C 1
ATOM 803 O O . GLU A 1 102 ? -6.819 -4.208 30.075 1.00 79.00 102 GLU A O 1
ATOM 808 N N . ARG A 1 103 ? -5.514 -5.992 29.748 1.00 78.88 103 ARG A N 1
ATOM 809 C CA . ARG A 1 103 ? -4.874 -5.448 28.544 1.00 78.88 103 ARG A CA 1
ATOM 810 C C . ARG A 1 103 ? -5.865 -5.234 27.398 1.00 78.88 103 ARG A C 1
ATOM 812 O O . ARG A 1 103 ? -5.726 -4.273 26.641 1.00 78.88 103 ARG A O 1
ATOM 819 N N . PHE A 1 104 ? -6.833 -6.135 27.241 1.00 83.88 104 PHE A N 1
ATOM 820 C CA . PHE A 1 104 ? -7.889 -6.003 26.242 1.00 83.88 104 PHE A CA 1
ATOM 821 C C . PHE A 1 104 ? -8.808 -4.819 26.563 1.00 83.88 104 PHE A C 1
ATOM 823 O O . PHE A 1 104 ? -8.993 -3.955 25.709 1.00 83.88 104 PHE A O 1
ATOM 830 N N . GLU A 1 105 ? -9.300 -4.727 27.799 1.00 83.25 105 GLU A N 1
ATOM 831 C CA . GLU A 1 105 ? -10.143 -3.625 28.280 1.00 83.25 105 GLU A CA 1
ATOM 832 C C . GLU A 1 105 ? -9.431 -2.274 28.142 1.00 83.25 105 GLU A C 1
ATOM 834 O O . GLU A 1 105 ? -10.003 -1.314 27.623 1.00 83.25 105 GLU A O 1
ATOM 839 N N . GLN A 1 106 ? -8.146 -2.205 28.502 1.00 86.12 106 GLN A N 1
ATOM 840 C CA . GLN A 1 106 ? -7.312 -1.023 28.274 1.00 86.12 106 GLN A CA 1
ATOM 841 C C . GLN A 1 106 ? -7.199 -0.687 26.782 1.00 86.12 106 GLN A C 1
ATOM 843 O O . GLN A 1 106 ? -7.325 0.474 26.400 1.00 86.12 106 GLN A O 1
ATOM 848 N N . SER A 1 107 ? -6.991 -1.685 25.916 1.00 85.69 107 SER A N 1
ATOM 849 C CA . SER A 1 107 ? -6.891 -1.468 24.467 1.00 85.69 107 SER A CA 1
ATOM 850 C C . SER A 1 107 ? -8.187 -0.923 23.871 1.00 85.69 107 SER A C 1
ATOM 852 O O . SER A 1 107 ? -8.127 -0.061 22.990 1.00 85.69 107 SER A O 1
ATOM 854 N N . VAL A 1 108 ? -9.339 -1.416 24.334 1.00 88.06 108 VAL A N 1
ATOM 855 C CA . VAL A 1 108 ? -10.658 -0.903 23.945 1.00 88.06 108 VAL A CA 1
ATOM 856 C C . VAL A 1 108 ? -10.824 0.527 24.446 1.00 88.06 108 VAL A C 1
ATOM 858 O O . VAL A 1 108 ? -11.122 1.415 23.651 1.00 88.06 108 VAL A O 1
ATOM 861 N N . THR A 1 109 ? -10.529 0.775 25.724 1.00 91.19 109 THR A N 1
ATOM 862 C CA . THR A 1 109 ? -10.639 2.099 26.358 1.00 91.19 109 THR A CA 1
ATOM 863 C C . THR A 1 109 ? -9.820 3.152 25.612 1.00 91.19 109 THR A C 1
ATOM 865 O O . THR A 1 109 ? -10.354 4.193 25.234 1.00 91.19 109 THR A O 1
ATOM 868 N N . ILE A 1 110 ? -8.554 2.852 25.302 1.00 91.69 110 ILE A N 1
ATOM 869 C CA . ILE A 1 110 ? -7.667 3.734 24.526 1.00 91.69 110 ILE A CA 1
ATOM 870 C C . ILE A 1 110 ? -8.287 4.083 23.168 1.00 91.69 110 ILE A C 1
ATOM 872 O O . ILE A 1 110 ? -8.192 5.222 22.704 1.00 91.69 110 ILE A O 1
ATOM 876 N N . PHE A 1 111 ? -8.918 3.111 22.506 1.00 92.75 111 PHE A N 1
ATOM 877 C CA . PHE A 1 111 ? -9.533 3.366 21.211 1.00 92.75 111 PHE A CA 1
ATOM 878 C C . PHE A 1 111 ? -10.807 4.209 21.343 1.00 92.75 111 PHE A C 1
ATOM 880 O O . PHE A 1 111 ? -11.000 5.137 20.562 1.00 92.75 111 PHE A O 1
ATOM 887 N N . CYS A 1 112 ? -11.637 3.962 22.357 1.00 91.06 112 CYS A N 1
ATOM 888 C CA . CYS A 1 112 ? -12.813 4.783 22.655 1.00 91.06 112 CYS A CA 1
ATOM 889 C C . CYS A 1 112 ? -12.432 6.242 22.978 1.00 91.06 112 CYS A C 1
ATOM 891 O O . CYS A 1 112 ? -13.086 7.171 22.501 1.00 91.06 112 CYS A O 1
ATOM 893 N N . GLU A 1 113 ? -11.331 6.479 23.699 1.00 92.88 113 GLU A N 1
ATOM 894 C CA . GLU A 1 113 ? -10.789 7.830 23.921 1.00 92.88 113 GLU A CA 1
ATOM 895 C C . GLU A 1 113 ? -10.345 8.502 22.614 1.00 92.88 113 GLU A C 1
ATOM 897 O O . GLU A 1 113 ? -10.607 9.689 22.384 1.00 92.88 113 GLU A O 1
ATOM 902 N N . TYR A 1 114 ? -9.703 7.742 21.721 1.00 93.75 114 TYR A N 1
ATOM 903 C CA . TYR A 1 114 ? -9.364 8.217 20.382 1.00 93.75 114 TYR A CA 1
ATOM 904 C C . TYR A 1 114 ? -10.617 8.620 19.592 1.00 93.75 114 TYR A C 1
ATOM 906 O O . TYR A 1 114 ? -10.630 9.701 18.999 1.00 93.75 114 TYR A O 1
ATOM 914 N N . ILE A 1 115 ? -11.682 7.813 19.624 1.00 91.62 115 ILE A N 1
ATOM 915 C CA . ILE A 1 115 ? -12.960 8.127 18.969 1.00 91.62 115 ILE A CA 1
ATOM 916 C C . ILE A 1 115 ? -13.552 9.407 19.542 1.00 91.62 115 ILE A C 1
ATOM 918 O O . ILE A 1 115 ? -13.915 10.301 18.779 1.00 91.62 115 ILE A O 1
ATOM 922 N N . GLN A 1 116 ? -13.600 9.542 20.867 1.00 91.19 116 GLN A N 1
ATOM 923 C CA . GLN A 1 116 ? -14.091 10.754 21.519 1.00 91.19 116 GLN A CA 1
ATOM 924 C C . GLN A 1 116 ? -13.330 11.993 21.029 1.00 91.19 116 GLN A C 1
ATOM 926 O O . GLN A 1 116 ? -13.932 13.024 20.724 1.00 91.19 116 GLN A O 1
ATOM 931 N N . LYS A 1 117 ? -12.003 11.894 20.908 1.00 91.12 117 LYS A N 1
ATOM 932 C CA . LYS A 1 117 ? -11.149 12.996 20.454 1.00 91.12 117 LYS A CA 1
ATOM 933 C C . LYS A 1 117 ? -11.306 13.302 18.962 1.00 91.12 117 LYS A C 1
ATOM 935 O O . LYS A 1 117 ? -11.291 14.473 18.586 1.00 91.12 117 LYS A O 1
ATOM 940 N N . ALA A 1 118 ? -11.425 12.275 18.123 1.00 88.94 118 ALA A N 1
ATOM 941 C CA . ALA A 1 118 ? -11.479 12.406 16.668 1.00 88.94 118 ALA A CA 1
ATOM 942 C C . ALA A 1 118 ? -12.881 12.768 16.157 1.00 88.94 118 ALA A C 1
ATOM 944 O O . ALA A 1 118 ? -13.021 13.599 15.263 1.00 88.94 118 ALA A O 1
ATOM 945 N N . LEU A 1 119 ? -13.914 12.154 16.733 1.00 87.25 119 LEU A N 1
ATOM 946 C CA . LEU A 1 119 ? -15.286 12.177 16.227 1.00 87.25 119 LEU A CA 1
ATOM 947 C C . LEU A 1 119 ? -16.288 12.827 17.189 1.00 87.25 119 LEU A C 1
ATOM 949 O O . LEU A 1 119 ? -17.371 13.220 16.758 1.00 87.25 119 LEU A O 1
ATOM 953 N N . GLY A 1 120 ? -15.939 13.020 18.465 1.00 86.50 120 GLY A N 1
ATOM 954 C CA . GLY A 1 120 ? -16.881 13.494 19.488 1.00 86.50 120 GLY A CA 1
ATOM 955 C C . GLY A 1 120 ? -17.449 14.900 19.266 1.00 86.50 120 GLY A C 1
ATOM 956 O O . GLY A 1 120 ? -18.467 15.244 19.854 1.00 86.50 120 GLY A O 1
ATOM 957 N N . LYS A 1 121 ? -16.838 15.720 18.399 1.00 86.75 121 LYS A N 1
ATOM 958 C CA . LYS A 1 121 ? -17.380 17.037 18.002 1.00 86.75 121 LYS A CA 1
ATOM 959 C C . LYS A 1 121 ? -18.434 16.962 16.895 1.00 86.75 121 LYS A C 1
ATOM 961 O O . LYS A 1 121 ? -19.136 17.939 16.654 1.00 86.75 121 LYS A O 1
ATOM 966 N N . TYR A 1 122 ? -18.504 15.837 16.198 1.00 84.94 122 TYR A N 1
ATOM 967 C CA . TYR A 1 122 ? -19.298 15.668 14.984 1.00 84.94 122 TYR A CA 1
ATOM 968 C C . TYR A 1 122 ? -20.463 14.692 15.167 1.00 84.94 122 TYR A C 1
ATOM 970 O O . TYR A 1 122 ? -21.420 14.732 14.393 1.00 84.94 122 TYR A O 1
ATOM 978 N N . ILE A 1 123 ? -20.368 13.823 16.176 1.00 85.31 123 ILE A N 1
ATOM 979 C CA . ILE A 1 123 ? -21.324 12.759 16.474 1.00 85.31 123 ILE A CA 1
ATOM 980 C C . ILE A 1 123 ? -21.991 13.059 17.827 1.00 85.31 123 ILE A C 1
ATOM 982 O O . ILE A 1 123 ? -21.288 13.379 18.788 1.00 85.31 123 ILE A O 1
ATOM 986 N N . PRO A 1 124 ? -23.330 12.979 17.934 1.00 87.50 124 PRO A N 1
ATOM 987 C CA . PRO A 1 124 ? -24.022 13.170 19.204 1.00 87.50 124 PRO A CA 1
ATOM 988 C C . PRO A 1 124 ? -23.687 12.039 20.184 1.00 87.50 124 PRO A C 1
ATOM 990 O O . PRO A 1 124 ? -23.425 10.910 19.777 1.00 87.50 124 PRO A O 1
ATOM 993 N N . ALA A 1 125 ? -23.740 12.321 21.488 1.00 85.56 125 ALA A N 1
ATOM 994 C CA . ALA A 1 125 ? -23.280 11.392 22.526 1.00 85.56 125 ALA A CA 1
ATOM 995 C C . ALA A 1 125 ? -23.921 9.989 22.452 1.00 85.56 125 ALA A C 1
ATOM 997 O O . ALA A 1 125 ? -23.226 8.997 22.649 1.00 85.56 125 ALA A O 1
ATOM 998 N N . GLY A 1 126 ? -25.213 9.890 22.113 1.00 85.44 126 GLY A N 1
ATOM 999 C CA . GLY A 1 126 ? -25.895 8.594 21.969 1.00 85.44 126 GLY A CA 1
ATOM 1000 C C . GLY A 1 126 ? -25.381 7.756 20.790 1.00 85.44 126 GLY A C 1
ATOM 1001 O O . GLY A 1 126 ? -25.182 6.552 20.917 1.00 85.44 126 GLY A O 1
ATOM 1002 N N . GLU A 1 127 ? -25.085 8.399 19.662 1.00 87.94 127 GLU A N 1
ATOM 1003 C CA . GLU A 1 127 ? -24.515 7.744 18.475 1.00 87.94 127 GLU A CA 1
ATOM 1004 C C . GLU A 1 127 ? -23.035 7.397 18.685 1.00 87.94 127 GLU A C 1
ATOM 1006 O O . GLU A 1 127 ? -22.544 6.375 18.212 1.00 87.94 127 GLU A O 1
ATOM 1011 N N . LEU A 1 128 ? -22.331 8.214 19.469 1.00 88.25 128 LEU A N 1
ATOM 1012 C CA . LEU A 1 128 ? -20.953 7.968 19.874 1.00 88.25 128 LEU A CA 1
ATOM 1013 C C . LEU A 1 128 ? -20.841 6.757 20.811 1.00 88.25 128 LEU A C 1
ATOM 1015 O O . LEU A 1 128 ? -19.927 5.948 20.669 1.00 88.25 128 LEU A O 1
ATOM 1019 N N . GLN A 1 129 ? -21.798 6.591 21.727 1.00 88.50 129 GLN A N 1
ATOM 1020 C CA . GLN A 1 129 ? -21.889 5.411 22.584 1.00 88.50 129 GLN A CA 1
ATOM 1021 C C . GLN A 1 129 ? -22.174 4.146 21.767 1.00 88.50 129 GLN A C 1
ATOM 1023 O O . GLN A 1 129 ? -21.499 3.137 21.960 1.00 88.50 129 GLN A O 1
ATOM 1028 N N . LYS A 1 130 ? -23.106 4.219 20.807 1.00 89.31 130 LYS A N 1
ATOM 1029 C CA . LYS A 1 130 ? -23.380 3.123 19.862 1.00 89.31 130 LYS A CA 1
ATOM 1030 C C . LYS A 1 130 ? -22.118 2.730 19.083 1.00 89.31 130 LYS A C 1
ATOM 1032 O O . LYS A 1 130 ? -21.810 1.547 18.961 1.00 89.31 130 LYS A O 1
ATOM 1037 N N . LEU A 1 131 ? -21.347 3.718 18.622 1.00 89.19 131 LEU A N 1
ATOM 1038 C CA . LEU A 1 131 ? -20.077 3.486 17.936 1.00 89.19 131 LEU A CA 1
ATOM 1039 C C . LEU A 1 131 ? -19.042 2.791 18.837 1.00 89.19 131 LEU A C 1
ATOM 1041 O O . LEU A 1 131 ? -18.380 1.864 18.376 1.00 89.19 131 LEU A O 1
ATOM 1045 N N . ASN A 1 132 ? -18.926 3.179 20.111 1.00 90.31 132 ASN A N 1
ATOM 1046 C CA . ASN A 1 132 ? -18.036 2.508 21.068 1.00 90.31 132 ASN A CA 1
ATOM 1047 C C . ASN A 1 132 ? -18.430 1.035 21.285 1.00 90.31 132 ASN A C 1
ATOM 1049 O O . ASN A 1 132 ? -17.560 0.168 21.272 1.00 90.31 132 ASN A O 1
ATOM 1053 N N . SER A 1 133 ? -19.725 0.718 21.375 1.00 86.94 133 SER A N 1
ATOM 1054 C CA . SER A 1 133 ? -20.186 -0.678 21.457 1.00 86.94 133 SER A CA 1
ATOM 1055 C C . SER A 1 133 ? -19.824 -1.492 20.208 1.00 86.94 133 SER A C 1
ATOM 1057 O O . SER A 1 133 ? -19.469 -2.665 20.302 1.00 86.94 133 SER A O 1
ATOM 1059 N N . TYR A 1 134 ? -19.841 -0.880 19.020 1.00 87.50 134 TYR A N 1
ATOM 1060 C CA . TYR A 1 134 ? -19.389 -1.551 17.796 1.00 87.50 134 TYR A CA 1
ATOM 1061 C C . TYR A 1 134 ? -17.883 -1.810 17.769 1.00 87.50 134 TYR A C 1
ATOM 1063 O O . TYR A 1 134 ? -17.455 -2.815 17.200 1.00 87.50 134 TYR A O 1
ATOM 1071 N N . VAL A 1 135 ? -17.075 -0.968 18.417 1.00 88.75 135 VAL A N 1
ATOM 1072 C CA . VAL A 1 135 ? -15.642 -1.236 18.605 1.00 88.75 135 VAL A CA 1
ATOM 1073 C C . VAL A 1 135 ? -15.426 -2.474 19.463 1.00 88.75 135 VAL A C 1
ATOM 1075 O O . VAL A 1 135 ? -14.575 -3.291 19.126 1.00 88.75 135 VAL A O 1
ATOM 1078 N N . GLU A 1 136 ? -16.190 -2.636 20.541 1.00 85.12 136 GLU A N 1
ATOM 1079 C CA . GLU A 1 136 ? -16.113 -3.815 21.412 1.00 85.12 136 GLU A CA 1
ATOM 1080 C C . GLU A 1 136 ? -16.478 -5.097 20.658 1.00 85.12 136 GLU A C 1
ATOM 1082 O O . GLU A 1 136 ? -15.719 -6.069 20.686 1.00 85.12 136 GLU A O 1
ATOM 1087 N N . LEU A 1 137 ? -17.584 -5.077 19.905 1.00 83.44 137 LEU A N 1
ATOM 1088 C CA . LEU A 1 137 ? -17.990 -6.204 19.057 1.00 83.44 137 LEU A CA 1
ATOM 1089 C C . LEU A 1 137 ? -16.923 -6.541 18.012 1.00 83.44 137 LEU A C 1
ATOM 1091 O O . LEU A 1 137 ? -16.588 -7.713 17.820 1.00 83.44 137 LEU A O 1
ATOM 1095 N N . PHE A 1 138 ? -16.352 -5.517 17.372 1.00 84.12 138 PHE A N 1
ATOM 1096 C CA . PHE A 1 138 ? -15.261 -5.679 16.417 1.00 84.12 138 PHE A CA 1
ATOM 1097 C C . PHE A 1 138 ? -14.012 -6.278 17.079 1.00 84.12 138 PHE A C 1
ATOM 1099 O O . PHE A 1 138 ? -13.408 -7.205 16.539 1.00 84.12 138 PHE A O 1
ATOM 1106 N N . ALA A 1 139 ? -13.638 -5.792 18.262 1.00 82.81 139 ALA A N 1
ATOM 1107 C CA . ALA A 1 139 ? -12.474 -6.259 19.005 1.00 82.81 139 ALA A CA 1
ATOM 1108 C C . ALA A 1 139 ? -12.623 -7.714 19.487 1.00 82.81 139 ALA A C 1
ATOM 1110 O O . ALA A 1 139 ? -11.634 -8.448 19.503 1.00 82.81 139 ALA A O 1
ATOM 1111 N N . CYS A 1 140 ? -13.843 -8.147 19.826 1.00 74.06 140 CYS A N 1
ATOM 1112 C CA . CYS A 1 140 ? -14.157 -9.540 20.161 1.00 74.06 140 CYS A CA 1
ATOM 1113 C C . CYS A 1 140 ? -14.370 -10.445 18.918 1.00 74.06 140 CYS A C 1
ATOM 1115 O O . CYS A 1 140 ? -14.685 -11.620 19.095 1.00 74.06 140 CYS A O 1
ATOM 1117 N N . GLU A 1 141 ? -14.205 -9.943 17.681 1.00 72.25 141 GLU A N 1
ATOM 1118 C CA . GLU A 1 141 ? -14.500 -10.663 16.421 1.00 72.25 141 GLU A CA 1
ATOM 1119 C C . GLU A 1 141 ? -15.923 -11.290 16.401 1.00 72.25 141 GLU A C 1
ATOM 1121 O O . GLU A 1 141 ? -16.128 -12.371 15.843 1.00 72.25 141 GLU A O 1
ATOM 1126 N N . GLN A 1 142 ? -16.912 -10.635 17.029 1.00 66.62 142 GLN A N 1
ATOM 1127 C CA . GLN A 1 142 ? -18.291 -11.140 17.105 1.00 66.62 142 GLN A CA 1
ATOM 1128 C C . GLN A 1 142 ? -19.059 -10.932 15.794 1.00 66.62 142 GLN A C 1
ATOM 1130 O O . GLN A 1 142 ? -18.776 -10.018 15.014 1.00 66.62 142 GLN A O 1
ATOM 1135 N N . ALA A 1 143 ? -20.058 -11.788 15.557 1.00 67.56 143 ALA A N 1
ATOM 1136 C CA . ALA A 1 143 ? -20.951 -11.649 14.417 1.00 67.56 143 ALA A CA 1
ATOM 1137 C C . ALA A 1 143 ? -21.794 -10.375 14.564 1.00 67.56 143 ALA A C 1
ATOM 1139 O O . ALA A 1 143 ? -22.458 -10.141 15.571 1.00 67.56 143 ALA A O 1
ATOM 1140 N N . LEU A 1 144 ? -21.756 -9.541 13.532 1.00 67.44 144 LEU A N 1
ATOM 1141 C CA . LEU A 1 144 ? -22.513 -8.300 13.460 1.00 67.44 144 LEU A CA 1
ATOM 1142 C C . LEU A 1 144 ? -23.909 -8.594 12.897 1.00 67.44 144 LEU A C 1
ATOM 1144 O O . LEU A 1 144 ? -24.205 -8.287 11.746 1.00 67.44 144 LEU A O 1
ATOM 1148 N N . GLU A 1 145 ? -24.739 -9.265 13.690 1.00 66.56 145 GLU A N 1
ATOM 1149 C CA . GLU A 1 145 ? -26.035 -9.781 13.226 1.00 66.56 145 GLU A CA 1
ATOM 1150 C C . GLU A 1 145 ? -27.103 -8.681 13.083 1.00 66.56 145 GLU A C 1
ATOM 1152 O O . GLU A 1 145 ? -28.018 -8.812 12.272 1.00 66.56 145 GLU A O 1
ATOM 1157 N N . SER A 1 146 ? -26.956 -7.553 13.791 1.00 64.19 146 SER A N 1
ATOM 1158 C CA . SER A 1 146 ? -27.886 -6.417 13.724 1.00 64.19 146 SER A CA 1
ATOM 1159 C C . SER A 1 146 ? -27.187 -5.066 13.960 1.00 64.19 146 SER A C 1
ATOM 1161 O O . SER A 1 146 ? -27.285 -4.477 15.038 1.00 64.19 146 SER A O 1
ATOM 1163 N N . ILE A 1 147 ? -26.452 -4.568 12.958 1.00 76.31 147 ILE A N 1
ATOM 1164 C CA . ILE A 1 147 ? -25.875 -3.210 12.993 1.00 76.31 147 ILE A CA 1
ATOM 1165 C C . ILE A 1 147 ? -26.930 -2.198 12.549 1.00 76.31 147 ILE A C 1
ATOM 1167 O O . ILE A 1 147 ? -27.459 -2.286 11.441 1.00 76.31 147 ILE A O 1
ATOM 1171 N N . GLU A 1 148 ? -27.155 -1.177 13.367 1.00 82.88 148 GLU A N 1
ATOM 1172 C CA . GLU A 1 148 ? -27.864 0.026 12.955 1.00 82.88 148 GLU A CA 1
ATOM 1173 C C . GLU A 1 148 ? -26.862 1.090 12.488 1.00 82.88 148 GLU A C 1
ATOM 1175 O O . GLU A 1 148 ? -25.840 1.304 13.148 1.00 82.88 148 GLU A O 1
ATOM 1180 N N . PRO A 1 149 ? -27.130 1.799 11.378 1.00 84.06 149 PRO A N 1
ATOM 1181 C CA . PRO A 1 149 ? -26.258 2.875 10.934 1.00 84.06 149 PRO A CA 1
ATOM 1182 C C . PRO A 1 149 ? -26.119 3.966 12.001 1.00 84.06 149 PRO A C 1
ATOM 1184 O O . PRO A 1 149 ? -27.121 4.509 12.473 1.00 84.06 149 PRO A O 1
ATOM 1187 N N . VAL A 1 150 ? -24.871 4.309 12.333 1.00 85.12 150 VAL A N 1
ATOM 1188 C CA . VAL A 1 150 ? -24.555 5.432 13.223 1.00 85.12 150 VAL A CA 1
ATOM 1189 C C . VAL A 1 150 ? -24.907 6.735 12.516 1.00 85.12 150 VAL A C 1
ATOM 1191 O O . VAL A 1 150 ? -24.419 7.015 11.417 1.00 85.12 150 VAL A O 1
ATOM 1194 N N . GLN A 1 151 ? -25.759 7.539 13.142 1.00 82.94 151 GLN A N 1
ATOM 1195 C CA . GLN A 1 151 ? -26.231 8.790 12.563 1.00 82.94 151 GLN A CA 1
ATOM 1196 C C . GLN A 1 151 ? -25.204 9.897 12.793 1.00 82.94 151 GLN A C 1
ATOM 1198 O O . GLN A 1 151 ? -24.947 10.325 13.919 1.00 82.94 151 GLN A O 1
ATOM 1203 N N . ILE A 1 152 ? -24.626 10.392 11.700 1.00 80.44 152 ILE A N 1
ATOM 1204 C CA . ILE A 1 152 ? -23.680 11.509 11.718 1.00 80.44 152 ILE A CA 1
ATOM 1205 C C . ILE A 1 152 ? -24.412 12.750 11.191 1.00 80.44 152 ILE A C 1
ATOM 1207 O O . ILE A 1 152 ? -24.563 12.906 9.978 1.00 80.44 152 ILE A O 1
ATOM 1211 N N . PRO A 1 153 ? -24.887 13.651 12.070 1.00 72.06 153 PRO A N 1
ATOM 1212 C CA . PRO A 1 153 ? -25.637 14.833 11.648 1.00 72.06 153 PRO A CA 1
ATOM 1213 C C . PRO A 1 153 ? -24.755 15.861 10.923 1.00 72.06 153 PRO A C 1
ATOM 1215 O O . PRO A 1 153 ? -25.257 16.706 10.181 1.00 72.06 153 PRO A O 1
ATOM 1218 N N . SER A 1 154 ? -23.437 15.810 11.134 1.00 66.94 154 SER A N 1
ATOM 1219 C CA . SER A 1 154 ? -22.503 16.790 10.591 1.00 66.94 154 SER A CA 1
ATOM 1220 C C . SER A 1 154 ? -21.953 16.379 9.224 1.00 66.94 154 SER A C 1
ATOM 1222 O O . SER A 1 154 ? -21.240 15.387 9.101 1.00 66.94 154 SER A O 1
ATOM 1224 N N . ARG A 1 155 ? -22.166 17.222 8.204 1.00 67.44 155 ARG A N 1
ATOM 1225 C CA . ARG A 1 155 ? -21.474 17.135 6.897 1.00 67.44 155 ARG A CA 1
ATOM 1226 C C . ARG A 1 155 ? -19.986 17.519 6.959 1.00 67.44 155 ARG A C 1
ATOM 1228 O O . ARG A 1 155 ? -19.349 17.651 5.919 1.00 67.44 155 ARG A O 1
ATOM 1235 N N . GLN A 1 156 ? -19.445 17.768 8.151 1.00 73.38 156 GLN A N 1
ATOM 1236 C CA . GLN A 1 156 ? -18.056 18.196 8.338 1.00 73.38 156 GLN A CA 1
ATOM 1237 C C . GLN A 1 156 ? -17.070 17.024 8.427 1.00 73.38 156 GLN A C 1
ATOM 1239 O O . GLN A 1 156 ? -15.870 17.264 8.349 1.00 73.38 156 GLN A O 1
ATOM 1244 N N . ILE A 1 157 ? -17.551 15.783 8.573 1.00 83.12 157 ILE A N 1
ATOM 1245 C CA . ILE A 1 157 ? -16.708 14.591 8.430 1.00 83.12 157 ILE A CA 1
ATOM 1246 C C . ILE A 1 157 ? -16.673 14.213 6.951 1.00 83.12 157 ILE A C 1
ATOM 1248 O O . ILE A 1 157 ? -17.716 13.960 6.345 1.00 83.12 157 ILE A O 1
ATOM 1252 N N . SER A 1 158 ? -15.477 14.155 6.370 1.00 85.19 158 SER A N 1
ATOM 1253 C CA . SER A 1 158 ? -15.311 13.686 4.998 1.00 85.19 158 SER A CA 1
ATOM 1254 C C . SER A 1 158 ? -15.284 12.156 4.928 1.00 85.19 158 SER A C 1
ATOM 1256 O O . SER A 1 158 ? -14.900 11.472 5.878 1.00 85.19 158 SER A O 1
ATOM 1258 N N . ASN A 1 159 ? -15.601 11.592 3.759 1.00 85.81 159 ASN A N 1
ATOM 1259 C CA . ASN A 1 159 ? -15.424 10.153 3.521 1.00 85.81 159 ASN A CA 1
ATOM 1260 C C . ASN A 1 159 ? -13.973 9.705 3.761 1.00 85.81 159 ASN A C 1
ATOM 1262 O O . ASN A 1 159 ? -13.739 8.588 4.212 1.00 85.81 159 ASN A O 1
ATOM 1266 N N . ASN A 1 160 ? -12.999 10.579 3.489 1.00 87.38 160 ASN A N 1
ATOM 1267 C CA . ASN A 1 160 ? -11.591 10.301 3.742 1.00 87.38 160 ASN A CA 1
ATOM 1268 C C . ASN A 1 160 ? -11.309 10.107 5.242 1.00 87.38 160 ASN A C 1
ATOM 1270 O O . ASN A 1 160 ? -10.610 9.169 5.620 1.00 87.38 160 ASN A O 1
ATOM 1274 N N . ASP A 1 161 ? -11.916 10.927 6.100 1.00 85.56 161 ASP A N 1
ATOM 1275 C CA . ASP A 1 161 ? -11.792 10.795 7.556 1.00 85.56 161 ASP A CA 1
ATOM 1276 C C . ASP A 1 161 ? -12.405 9.482 8.060 1.00 85.56 161 ASP A C 1
ATOM 1278 O O . ASP A 1 161 ? -11.832 8.824 8.929 1.00 85.56 161 ASP A O 1
ATOM 1282 N N . LEU A 1 162 ? -13.524 9.047 7.467 1.00 87.25 162 LEU A N 1
ATOM 1283 C CA . LEU A 1 162 ? -14.147 7.755 7.776 1.00 87.25 162 LEU A CA 1
ATOM 1284 C C . LEU A 1 162 ? -13.268 6.571 7.349 1.00 87.25 162 LEU A C 1
ATOM 1286 O O . LEU A 1 162 ? -13.135 5.603 8.101 1.00 87.25 162 LEU A O 1
ATOM 1290 N N . TYR A 1 163 ? -12.622 6.647 6.181 1.00 88.50 163 TYR A N 1
ATOM 1291 C CA . TYR A 1 163 ? -11.659 5.626 5.758 1.00 88.50 163 TYR A CA 1
ATOM 1292 C C . TYR A 1 163 ? -10.450 5.565 6.693 1.00 88.50 163 TYR A C 1
ATOM 1294 O O . TYR A 1 163 ? -10.020 4.473 7.074 1.00 88.50 163 TYR A O 1
ATOM 1302 N N . HIS A 1 164 ? -9.923 6.719 7.109 1.00 89.31 164 HIS A N 1
ATOM 1303 C CA . HIS A 1 164 ? -8.839 6.778 8.088 1.00 89.31 164 HIS A CA 1
ATOM 1304 C C . HIS A 1 164 ? -9.255 6.204 9.443 1.00 89.31 164 HIS A C 1
ATOM 1306 O O . HIS A 1 164 ? -8.489 5.448 10.040 1.00 89.31 164 HIS A O 1
ATOM 1312 N N . TYR A 1 165 ? -10.469 6.501 9.905 1.00 90.75 165 TYR A N 1
ATOM 1313 C CA . TYR A 1 165 ? -11.030 5.903 11.112 1.00 90.75 165 TYR A CA 1
ATOM 1314 C C . TYR A 1 165 ? -11.086 4.371 11.013 1.00 90.75 165 TYR A C 1
ATOM 1316 O O . TYR A 1 165 ? -10.547 3.683 11.882 1.00 90.75 165 TYR A O 1
ATOM 1324 N N . GLY A 1 166 ? -11.667 3.834 9.935 1.00 90.69 166 GLY A N 1
ATOM 1325 C CA . GLY A 1 166 ? -11.774 2.388 9.730 1.00 90.69 166 GLY A CA 1
ATOM 1326 C C . GLY A 1 166 ? -10.408 1.699 9.671 1.00 90.69 166 GLY A C 1
ATOM 1327 O O . GLY A 1 166 ? -10.207 0.647 10.279 1.00 90.69 166 GLY A O 1
ATOM 1328 N N . TRP A 1 167 ? -9.430 2.327 9.013 1.00 90.69 167 TRP A N 1
ATOM 1329 C CA . TRP A 1 167 ? -8.050 1.846 9.005 1.00 90.69 167 TRP A CA 1
ATOM 1330 C C . TRP A 1 167 ? -7.424 1.848 10.405 1.00 90.69 167 TRP A C 1
ATOM 1332 O O . TRP A 1 167 ? -6.783 0.870 10.790 1.00 90.69 167 TRP A O 1
ATOM 1342 N N . ASN A 1 168 ? -7.614 2.920 11.179 1.00 92.44 168 ASN A N 1
ATOM 1343 C CA . ASN A 1 168 ? -7.084 3.022 12.539 1.00 92.44 168 ASN A CA 1
ATOM 1344 C C . ASN A 1 168 ? -7.684 1.953 13.457 1.00 92.44 168 ASN A C 1
ATOM 1346 O O . ASN A 1 168 ? -6.936 1.332 14.212 1.00 92.44 168 ASN A O 1
ATOM 1350 N N . LEU A 1 169 ? -8.989 1.685 13.337 1.00 90.44 169 LEU A N 1
ATOM 1351 C CA . LEU A 1 169 ? -9.680 0.620 14.066 1.00 90.44 169 LEU A CA 1
ATOM 1352 C C . LEU A 1 169 ? -9.079 -0.751 13.747 1.00 90.44 169 LEU A C 1
ATOM 1354 O O . LEU A 1 169 ? -8.615 -1.456 14.645 1.00 90.44 169 LEU A O 1
ATOM 1358 N N . TRP A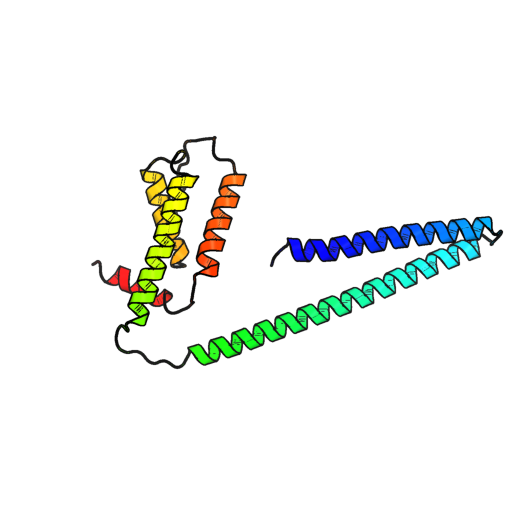 1 170 ? -9.010 -1.095 12.460 1.00 87.69 170 TRP A N 1
ATOM 1359 C CA . TRP A 1 170 ? -8.409 -2.348 12.009 1.00 87.69 170 TRP A CA 1
ATOM 1360 C C . TRP A 1 170 ? -6.969 -2.497 12.512 1.00 87.69 170 TRP A C 1
ATOM 1362 O O . TRP A 1 170 ? -6.591 -3.518 13.084 1.00 87.69 170 TRP A O 1
ATOM 1372 N N . ASN A 1 171 ? -6.152 -1.459 12.337 1.00 89.19 171 ASN A N 1
ATOM 1373 C CA . ASN A 1 171 ? -4.735 -1.491 12.666 1.00 89.19 171 ASN A CA 1
ATOM 1374 C C . ASN A 1 171 ? -4.461 -1.620 14.177 1.00 89.19 171 ASN A C 1
ATOM 1376 O O . ASN A 1 171 ? -3.512 -2.308 14.567 1.00 89.19 171 ASN A O 1
ATOM 1380 N N . HIS A 1 172 ? -5.281 -0.978 15.015 1.00 87.00 172 HIS A N 1
ATOM 1381 C CA . HIS A 1 172 ? -5.154 -1.001 16.477 1.00 87.00 172 HIS A CA 1
ATOM 1382 C C . HIS A 1 172 ? -5.404 -2.398 17.054 1.00 87.00 172 HIS A C 1
ATOM 1384 O O . HIS A 1 172 ? -4.597 -2.903 17.837 1.00 87.00 172 HIS A O 1
ATOM 1390 N N . PHE A 1 173 ? -6.465 -3.074 16.607 1.00 84.00 173 PHE A N 1
ATOM 1391 C CA . PHE A 1 173 ? -6.828 -4.396 17.129 1.00 84.00 173 PHE A CA 1
ATOM 1392 C C . PHE A 1 173 ? -6.114 -5.556 16.416 1.00 84.00 173 PHE A C 1
ATOM 1394 O O . PHE A 1 173 ? -5.843 -6.585 17.037 1.00 84.00 173 PHE A O 1
ATOM 1401 N N . GLN A 1 174 ? -5.674 -5.385 15.163 1.00 73.44 174 GLN A N 1
ATOM 1402 C CA . GLN A 1 174 ? -4.914 -6.415 14.442 1.00 73.44 174 GLN A CA 1
ATOM 1403 C C . GLN A 1 174 ? -3.511 -6.653 15.026 1.00 73.44 174 GLN A C 1
ATOM 1405 O O . GLN A 1 174 ? -3.002 -7.775 14.952 1.00 73.44 174 GLN A O 1
ATOM 1410 N N . ARG A 1 175 ? -2.876 -5.617 15.597 1.00 57.59 175 ARG A N 1
ATOM 1411 C CA . ARG A 1 175 ? -1.557 -5.708 16.256 1.00 57.59 175 ARG A CA 1
ATOM 1412 C C . ARG A 1 175 ? -1.625 -6.217 17.698 1.00 57.59 175 ARG A C 1
ATOM 1414 O O . ARG A 1 175 ? -0.613 -6.689 18.212 1.00 57.59 175 ARG A O 1
ATOM 1421 N N . SER A 1 176 ? -2.798 -6.137 18.318 1.00 53.00 176 SER A N 1
ATOM 1422 C CA . SER A 1 176 ? -2.991 -6.366 19.754 1.00 53.00 176 SER A CA 1
ATOM 1423 C C . SER A 1 176 ? -3.609 -7.729 20.085 1.00 53.00 176 SER A C 1
ATOM 1425 O O . SER A 1 176 ? -3.717 -8.060 21.259 1.00 53.00 176 SER A O 1
ATOM 1427 N N . SER A 1 177 ? -3.982 -8.534 19.081 1.00 45.97 177 SER A N 1
ATOM 1428 C CA . SER A 1 177 ? -4.651 -9.829 19.266 1.00 45.97 177 SER A CA 1
ATOM 1429 C C . SER A 1 177 ? -3.668 -11.008 19.407 1.00 45.97 177 SER A C 1
ATOM 1431 O O . SER A 1 177 ? -3.061 -11.432 18.417 1.00 45.97 177 SER A O 1
ATOM 1433 N N . PRO A 1 178 ? -3.528 -11.608 20.603 1.00 45.81 178 PRO A N 1
ATOM 1434 C CA . PRO A 1 178 ? -3.190 -13.017 20.735 1.00 45.81 178 PRO A CA 1
ATOM 1435 C C . PRO A 1 178 ? -4.463 -13.860 20.520 1.00 45.81 178 PRO A C 1
ATOM 1437 O O . PRO A 1 178 ? -5.246 -14.083 21.438 1.00 45.81 178 PRO A O 1
ATOM 1440 N N . ARG A 1 179 ? -4.695 -14.346 19.295 1.00 47.66 179 ARG A N 1
ATOM 1441 C CA . ARG A 1 179 ? -5.684 -15.417 19.027 1.00 47.66 179 ARG A CA 1
ATOM 1442 C C . ARG A 1 179 ? -5.158 -16.715 19.660 1.00 47.66 179 ARG A C 1
ATOM 1444 O O . ARG A 1 179 ? -3.969 -16.955 19.447 1.00 47.66 179 ARG A O 1
ATOM 1451 N N . PRO A 1 180 ? -5.927 -17.567 20.380 1.00 43.22 180 PRO A N 1
ATOM 1452 C CA . PRO A 1 180 ? -7.388 -17.738 20.461 1.00 43.22 180 PRO A CA 1
ATOM 1453 C C . PRO A 1 180 ? -7.993 -17.632 21.890 1.00 43.22 180 PRO A C 1
ATOM 1455 O O . PRO A 1 180 ? -9.193 -17.842 22.051 1.00 43.22 180 PRO A O 1
ATOM 1458 N N . ALA A 1 181 ? -7.216 -17.306 22.930 1.00 45.28 181 ALA A N 1
ATOM 1459 C CA . ALA A 1 181 ? -7.679 -17.361 24.329 1.00 45.28 181 ALA A CA 1
ATOM 1460 C C . ALA A 1 181 ? -8.738 -16.295 24.683 1.00 45.28 181 ALA A C 1
ATOM 1462 O O . ALA A 1 181 ? -9.583 -16.512 25.549 1.00 45.28 181 ALA A O 1
ATOM 1463 N N . THR A 1 182 ? -8.752 -15.161 23.975 1.00 49.16 182 THR A N 1
ATOM 1464 C CA . THR A 1 182 ? -9.777 -14.116 24.146 1.00 49.16 182 THR A CA 1
ATOM 1465 C C . THR A 1 182 ? -11.143 -14.544 23.587 1.00 49.16 182 THR A C 1
ATOM 1467 O O . THR A 1 182 ? -12.172 -14.035 24.024 1.00 49.16 182 THR A O 1
ATOM 1470 N N . ARG A 1 183 ? -11.170 -15.528 22.670 1.00 45.81 183 ARG A N 1
ATOM 1471 C CA . ARG A 1 183 ? -12.374 -15.974 21.947 1.00 45.81 183 ARG A CA 1
ATOM 1472 C C . ARG A 1 183 ? -13.398 -16.650 22.858 1.00 45.81 183 ARG A C 1
ATOM 1474 O O . ARG A 1 183 ? -14.577 -16.343 22.763 1.00 45.81 183 ARG A O 1
ATOM 1481 N N . MET A 1 184 ? -12.951 -17.522 23.765 1.00 42.25 184 MET A N 1
ATOM 1482 C CA . MET A 1 184 ? -13.845 -18.172 24.737 1.00 42.25 184 MET A CA 1
ATOM 1483 C C . MET A 1 184 ? -14.297 -17.216 25.848 1.00 42.25 184 MET A C 1
ATOM 1485 O O . MET A 1 184 ? -15.336 -17.439 26.458 1.00 42.25 184 MET A O 1
ATOM 1489 N N . ARG A 1 185 ? -13.552 -16.136 26.121 1.00 48.72 185 ARG A N 1
ATOM 1490 C CA . ARG A 1 185 ? -13.824 -15.281 27.284 1.00 48.72 185 ARG A CA 1
ATOM 1491 C C . ARG A 1 185 ? -14.795 -14.137 27.049 1.00 48.72 185 ARG A C 1
ATOM 1493 O O . ARG A 1 185 ? -15.518 -13.828 27.988 1.00 48.72 185 ARG A O 1
ATOM 1500 N N . CYS A 1 186 ? -14.869 -13.553 25.845 1.00 48.72 186 CYS A N 1
ATOM 1501 C CA . CYS A 1 186 ? -15.979 -12.631 25.554 1.00 48.72 186 CYS A CA 1
ATOM 1502 C C . CYS A 1 186 ? -17.329 -13.377 25.660 1.00 48.72 186 CYS A C 1
ATOM 1504 O O . CYS A 1 186 ? -18.274 -12.825 26.209 1.00 48.72 186 CYS A O 1
ATOM 1506 N N . GLN A 1 187 ? -17.391 -14.651 25.236 1.00 42.91 187 GLN A N 1
ATOM 1507 C CA . GLN A 1 187 ? -18.583 -15.497 25.400 1.00 42.91 187 GLN A CA 1
ATOM 1508 C C . GLN A 1 187 ? -18.903 -15.786 26.875 1.00 42.91 187 GLN A C 1
ATOM 1510 O O . GLN A 1 187 ? -20.011 -15.510 27.318 1.00 42.91 187 GLN A O 1
ATOM 1515 N N . LEU A 1 188 ? -17.921 -16.228 27.671 1.00 42.12 188 LEU A N 1
ATOM 1516 C CA . LEU A 1 188 ? -18.143 -16.511 29.099 1.00 42.12 188 LEU A CA 1
ATOM 1517 C C . LEU A 1 188 ? -18.528 -15.269 29.926 1.00 42.12 188 LEU A C 1
ATOM 1519 O O . LEU A 1 188 ? -19.226 -15.400 30.924 1.00 42.12 188 LEU A O 1
ATOM 1523 N N . ALA A 1 189 ? -18.095 -14.065 29.535 1.00 40.94 189 ALA A N 1
ATOM 1524 C CA . ALA A 1 189 ? -18.481 -12.831 30.221 1.00 40.94 189 ALA A CA 1
ATOM 1525 C C . ALA A 1 189 ? -19.934 -12.407 29.926 1.00 40.94 189 ALA A C 1
ATOM 1527 O O . ALA A 1 189 ? -20.573 -11.815 30.794 1.00 40.94 189 ALA A O 1
ATOM 1528 N N . GLN A 1 190 ? -20.467 -12.726 28.739 1.00 43.75 190 GLN A N 1
ATOM 1529 C CA . GLN A 1 190 ? -21.884 -12.510 28.415 1.00 43.75 190 GLN A CA 1
ATOM 1530 C C . GLN A 1 190 ? -22.799 -13.523 29.121 1.00 43.75 190 GLN A C 1
ATOM 1532 O O . GLN A 1 190 ? -23.900 -13.156 29.521 1.00 43.75 190 GLN A O 1
ATOM 1537 N N . ASP A 1 191 ? -22.318 -14.743 29.374 1.00 36.94 191 ASP A N 1
ATOM 1538 C CA . ASP A 1 191 ? -23.082 -15.786 30.075 1.00 36.94 191 ASP A CA 1
ATOM 1539 C C . ASP A 1 191 ? -23.140 -15.597 31.609 1.00 36.94 191 ASP A C 1
ATOM 1541 O O . ASP A 1 191 ? -23.890 -16.294 32.289 1.00 36.94 191 ASP A O 1
ATOM 1545 N N . CYS A 1 192 ? -22.383 -14.650 32.182 1.00 35.94 192 CYS A N 1
ATOM 1546 C CA . CYS A 1 192 ? -22.426 -14.318 33.616 1.00 35.94 192 CYS A CA 1
ATOM 1547 C C . CYS A 1 192 ? -23.331 -13.119 33.963 1.00 35.94 192 CYS A C 1
ATOM 1549 O O . CYS A 1 192 ? -23.355 -12.691 35.118 1.00 35.94 192 CYS A O 1
ATOM 1551 N N . VAL A 1 193 ? -24.070 -12.573 32.993 1.00 38.47 193 VAL A N 1
ATOM 1552 C CA . VAL A 1 193 ? -25.055 -11.500 33.212 1.00 38.47 193 VAL A CA 1
ATOM 1553 C C . VAL A 1 193 ? -26.440 -11.968 32.761 1.00 38.47 193 VAL A C 1
ATOM 1555 O O . VAL A 1 193 ? -27.035 -11.359 31.882 1.00 38.47 193 VAL A O 1
ATOM 1558 N N . TYR A 1 194 ? -26.939 -13.059 33.349 1.0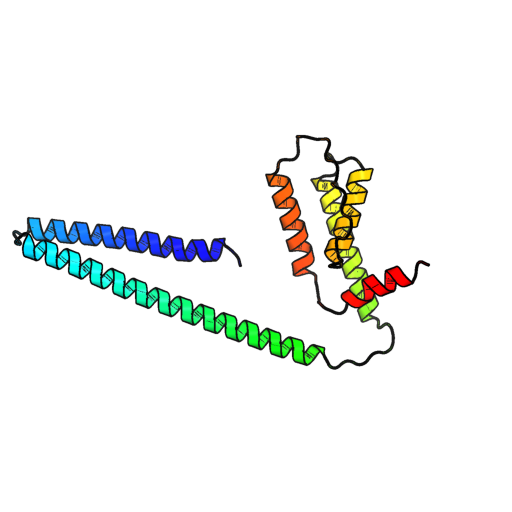0 33.00 194 TYR A N 1
ATOM 1559 C CA . TYR A 1 194 ? -28.367 -13.398 33.461 1.00 33.00 194 TYR A CA 1
ATOM 1560 C C . TYR A 1 194 ? -28.606 -14.299 34.675 1.00 33.00 194 TYR A C 1
ATOM 1562 O O . TYR A 1 194 ? -27.773 -15.201 34.916 1.00 33.00 194 TYR A O 1
#

Foldseek 3Di:
DPVVVVVVVVVVLVVVLVVLLVVLVVQLVVCVVVVHDNVVSVVSSVVSVVVSVVVVVVVVVVVVVVVVVVVVVVVVVVVVVVVVVPPDDDDDCDPVNVVLVVLLVVLLVVLLVVCCVLCVVFADPVLSVLVSVVLVCVLLVHDPPDDDDRDGPDPPQDPVNVVVSVVCSCVSSVVSDPPDSSNVVVVVVVVVPD